Protein AF-A0A925FN01-F1 (afdb_monomer_lite)

Foldseek 3Di:
DDDPPDDPPPPDVVVVVLPDDQPDDPLLVLLLQLLLLLLLLLLVLLLLLLLCLLLVLAAADKDFAFQPDDPPDPPPDDQWGFAPDAQSRIDDPNHRPLVSDPPVSSVVSVCSSSSNTNDGNLRNVLRVLLVVQCLRVLSSQLSSQSSNCSNPDDDDDLVVCFVSSLVSSVSSLVRSLRSLVRSLVVLVVVLVVDDPVVNVSSVSSSSSSVSSNVSSVPDRSGSVSNPPDDSRVSNVVSVVVD

Secondary structure (DSSP, 8-state):
------------HHHHHHSS----S-HHHHHHHHHHHHHHHHHHHHHHHHHHHHTTS--S--EE-------TTGGGSTT----S--GGGEEETTEEGGGGS-HHHHHHHHGGGGGG----HHHHHHHHHHHHTTHHHHHHHHHHHHHHHHHH---SSGGGGHHHHHHHHHHHHHHHHHHHHHHHHHHHHHHHTS-HHHHHHHHHHHHHHHHHHHHHHH----GGGSTT--HHHHHHHHTT--

Sequence (242 aa):
MAERTSSLGSKSALSKILSQERISGSDRELAVTHEINRQSVVKELLVRIFLMSKFKILAQGMSVHAATTQYFRSSADDNEQAAHCAPGQLRYNGQDIQNLLPDDLRRPLEDLFGKTDGFPSRFNIADSRAEENGLKNALCNACNHAARSGSTARFNRAFEFYPHIDAAFNVYKMEGITAFQAAIAKQRILMLSLPDNNRASRQEWISILECYLDTLAGSANTLETVQGLFPEDLWRQHSKLA

pLDDT: mean 76.36, std 19.33, range [25.17, 98.25]

Radius of gyration: 18.7 Å; chains: 1; bounding box: 59×38×53 Å

Structure (mmCIF, N/CA/C/O backbone):
data_AF-A0A925FN01-F1
#
_entry.id   AF-A0A925FN01-F1
#
loop_
_atom_site.group_PDB
_atom_site.id
_atom_site.type_symbol
_atom_site.label_atom_id
_atom_site.label_alt_id
_atom_site.label_comp_id
_atom_site.label_asym_id
_atom_site.label_entity_id
_atom_site.label_seq_id
_atom_site.pdbx_PDB_ins_code
_atom_site.Cartn_x
_atom_site.Cartn_y
_atom_site.Cartn_z
_atom_site.occupancy
_atom_site.B_iso_or_equiv
_atom_site.auth_seq_id
_atom_site.auth_comp_id
_atom_site.auth_asym_id
_atom_site.auth_atom_id
_atom_site.pdbx_PDB_model_num
ATOM 1 N N . MET A 1 1 ? -37.466 -24.852 -6.053 1.00 33.53 1 MET A N 1
ATOM 2 C CA . MET A 1 1 ? -36.187 -24.237 -6.460 1.00 33.53 1 MET A CA 1
ATOM 3 C C . MET A 1 1 ? -36.513 -22.850 -6.971 1.00 33.53 1 MET A C 1
ATOM 5 O O . MET A 1 1 ? -37.184 -22.750 -7.985 1.00 33.53 1 MET A O 1
ATOM 9 N N . ALA A 1 2 ? -36.177 -21.814 -6.207 1.00 26.25 2 ALA A N 1
ATOM 10 C CA . ALA A 1 2 ? -36.445 -20.429 -6.574 1.00 26.25 2 ALA A CA 1
ATOM 11 C C . ALA A 1 2 ? -35.107 -19.757 -6.885 1.00 26.25 2 ALA A C 1
ATOM 13 O O . ALA A 1 2 ? -34.253 -19.642 -6.003 1.00 26.25 2 ALA A O 1
ATOM 14 N N . GLU A 1 3 ? -34.928 -19.366 -8.145 1.00 25.17 3 GLU A N 1
ATOM 15 C CA . GLU A 1 3 ? -33.851 -18.487 -8.587 1.00 25.17 3 GLU A CA 1
ATOM 16 C C . GLU A 1 3 ? -33.955 -17.163 -7.827 1.00 25.17 3 GLU A C 1
ATOM 18 O O . GLU A 1 3 ? -34.924 -16.414 -7.953 1.00 25.17 3 GLU A O 1
ATOM 23 N N . ARG A 1 4 ? -32.949 -16.876 -6.998 1.00 26.30 4 ARG A N 1
ATOM 24 C CA . ARG A 1 4 ? -32.762 -15.545 -6.429 1.00 26.30 4 ARG A CA 1
ATOM 25 C C . ARG A 1 4 ? -32.123 -14.669 -7.497 1.00 26.30 4 ARG A C 1
ATOM 27 O O . ARG A 1 4 ? -30.907 -14.649 -7.653 1.00 26.30 4 ARG A O 1
ATOM 34 N N . THR A 1 5 ? -32.957 -13.916 -8.201 1.00 27.34 5 THR A N 1
ATOM 35 C CA . THR A 1 5 ? -32.548 -12.728 -8.948 1.00 27.34 5 THR A CA 1
ATOM 36 C C . THR A 1 5 ? -31.966 -11.713 -7.960 1.00 27.34 5 THR A C 1
ATOM 38 O O . THR A 1 5 ? -32.708 -11.015 -7.266 1.00 27.34 5 THR A O 1
ATOM 41 N N . SER A 1 6 ? -30.637 -11.650 -7.835 1.00 29.98 6 SER A N 1
ATOM 42 C CA . SER A 1 6 ? -29.981 -10.614 -7.035 1.00 29.98 6 SER A CA 1
ATOM 43 C C . SER A 1 6 ? -30.121 -9.274 -7.751 1.00 29.98 6 SER A C 1
ATOM 45 O O . SER A 1 6 ? -29.534 -9.057 -8.814 1.00 29.98 6 SER A O 1
ATOM 47 N N . SER A 1 7 ? -30.918 -8.383 -7.167 1.00 28.02 7 SER A N 1
ATOM 48 C CA . SER A 1 7 ? -31.133 -7.026 -7.645 1.00 28.02 7 SER A CA 1
ATOM 49 C C . SER A 1 7 ? -29.811 -6.259 -7.717 1.00 28.02 7 SER A C 1
ATOM 51 O O . SER A 1 7 ? -29.199 -5.920 -6.702 1.00 28.02 7 SER A O 1
ATOM 53 N N . LEU A 1 8 ? -29.408 -5.953 -8.947 1.00 36.38 8 LEU A N 1
ATOM 54 C CA . LEU A 1 8 ? -28.533 -4.845 -9.307 1.00 36.38 8 LEU A CA 1
ATOM 55 C C . LEU A 1 8 ? -29.093 -3.550 -8.701 1.00 36.38 8 LEU A C 1
ATOM 57 O O . LEU A 1 8 ? -30.025 -2.964 -9.242 1.00 36.38 8 LEU A O 1
ATOM 61 N N . GLY A 1 9 ? -28.552 -3.112 -7.567 1.00 29.95 9 GLY A N 1
ATOM 62 C CA . GLY A 1 9 ? -29.116 -1.975 -6.842 1.00 29.95 9 GLY A CA 1
ATOM 63 C C . GLY A 1 9 ? -28.197 -1.435 -5.758 1.00 29.95 9 GLY A C 1
ATOM 64 O O . GLY A 1 9 ? -28.582 -1.412 -4.602 1.00 29.95 9 GLY A O 1
ATOM 65 N N . SER A 1 10 ? -26.965 -1.077 -6.119 1.00 31.22 10 SER A N 1
ATOM 66 C CA . SER A 1 10 ? -26.174 0.001 -5.497 1.00 31.22 10 SER A CA 1
ATOM 67 C C . SER A 1 10 ? -24.788 -0.008 -6.145 1.00 31.22 10 SER A C 1
ATOM 69 O O . SER A 1 10 ? -23.797 -0.449 -5.572 1.00 31.22 10 SER A O 1
ATOM 71 N N . LYS A 1 11 ? -24.732 0.429 -7.409 1.00 39.03 11 LYS A N 1
ATOM 72 C CA . LYS A 1 11 ? -23.508 1.046 -7.920 1.00 39.03 11 LYS A CA 1
ATOM 73 C C . LYS A 1 11 ? -23.400 2.347 -7.136 1.00 39.03 11 LYS A C 1
ATOM 75 O O . LYS A 1 11 ? -24.254 3.213 -7.331 1.00 39.03 11 LYS A O 1
ATOM 80 N N . SER A 1 12 ? -22.442 2.464 -6.217 1.00 40.03 12 SER A N 1
ATOM 81 C CA . SER A 1 12 ? -22.189 3.757 -5.586 1.00 40.03 12 SER A CA 1
ATOM 82 C C . SER A 1 12 ? -21.949 4.761 -6.716 1.00 40.03 12 SER A C 1
ATOM 84 O O . SER A 1 12 ? -21.284 4.449 -7.706 1.00 40.03 12 SER A O 1
ATOM 86 N N . ALA A 1 13 ? -22.546 5.947 -6.632 1.00 34.94 13 ALA A N 1
ATOM 87 C CA . ALA A 1 13 ? -22.350 6.989 -7.638 1.00 34.94 13 ALA A CA 1
ATOM 88 C C . ALA A 1 13 ? -20.848 7.266 -7.882 1.00 34.94 13 ALA A C 1
ATOM 90 O O . ALA A 1 13 ? -20.462 7.582 -8.999 1.00 34.94 13 ALA A O 1
ATOM 91 N N . LEU A 1 14 ? -20.004 7.009 -6.874 1.00 36.41 14 LEU A N 1
ATOM 92 C CA . LEU A 1 14 ? -18.542 7.003 -6.940 1.00 36.41 14 LEU A CA 1
ATOM 93 C C . LEU A 1 14 ? -17.960 5.947 -7.887 1.00 36.41 14 LEU A C 1
ATOM 95 O O . LEU A 1 14 ? -17.098 6.288 -8.678 1.00 36.41 14 LEU A O 1
ATOM 99 N N . SER A 1 15 ? -18.449 4.704 -7.887 1.00 36.12 15 SER A N 1
ATOM 100 C CA . SER A 1 15 ? -18.011 3.673 -8.845 1.00 36.12 15 SER A CA 1
ATOM 101 C C . SER A 1 15 ? -18.311 4.064 -10.295 1.00 36.12 15 SER A C 1
ATOM 103 O O . SER A 1 15 ? -17.533 3.727 -11.177 1.00 36.12 15 SER A O 1
ATOM 105 N N . LYS A 1 16 ? -19.415 4.782 -10.545 1.00 34.62 16 LYS A N 1
ATOM 106 C CA . LYS A 1 16 ? -19.767 5.305 -11.877 1.00 34.62 16 LYS A CA 1
ATOM 107 C C . LYS A 1 16 ? -18.962 6.545 -12.276 1.00 34.62 16 LYS A C 1
ATOM 109 O O . LYS A 1 16 ? -18.806 6.778 -13.465 1.00 34.62 16 LYS A O 1
ATOM 114 N N . ILE A 1 17 ? -18.500 7.328 -11.302 1.00 39.16 17 ILE A N 1
ATOM 115 C CA . ILE A 1 17 ? -17.615 8.484 -11.511 1.00 39.16 17 ILE A CA 1
ATOM 116 C C . ILE A 1 17 ? -16.158 8.023 -11.697 1.00 39.16 17 ILE A C 1
ATOM 118 O O . ILE A 1 17 ? -15.422 8.627 -12.461 1.00 39.16 17 ILE A O 1
ATOM 122 N N . LEU A 1 18 ? -15.756 6.930 -11.041 1.00 40.69 18 LEU A N 1
ATOM 123 C CA . LEU A 1 18 ? -14.420 6.332 -11.139 1.00 40.69 18 LEU A CA 1
ATOM 124 C C . LEU A 1 18 ? -14.291 5.346 -12.310 1.00 40.69 18 LEU A C 1
ATOM 126 O O . LEU A 1 18 ? -13.186 5.085 -12.774 1.00 40.69 18 LEU A O 1
ATOM 130 N N . SER A 1 19 ? -15.402 4.805 -12.823 1.00 42.19 19 SER A N 1
ATOM 131 C CA . SER A 1 19 ? -15.392 4.038 -14.066 1.00 42.19 19 SER A CA 1
ATOM 132 C C . SER A 1 19 ? -15.406 4.985 -15.269 1.00 42.19 19 SER A C 1
ATOM 134 O O . SER A 1 19 ? -16.441 5.586 -15.548 1.00 42.19 19 SER A O 1
ATOM 136 N N . GLN A 1 20 ? -14.308 4.994 -16.028 1.00 44.06 20 GLN A N 1
ATOM 137 C CA . GLN A 1 20 ? -14.186 5.505 -17.406 1.00 44.06 20 GLN A CA 1
ATOM 138 C C . GLN A 1 20 ? -13.798 6.977 -17.629 1.00 44.06 20 GLN A C 1
ATOM 140 O O . GLN A 1 20 ? -14.190 7.559 -18.638 1.00 44.06 20 GLN A O 1
ATOM 145 N N . GLU A 1 21 ? -12.902 7.542 -16.826 1.00 42.44 21 GLU A N 1
ATOM 146 C CA . GLU A 1 21 ? -11.891 8.420 -17.429 1.00 42.44 21 GLU A CA 1
ATOM 147 C C . GLU A 1 21 ? -10.619 7.592 -17.574 1.00 42.44 21 GLU A C 1
ATOM 149 O O . GLU A 1 21 ? -9.994 7.221 -16.583 1.00 42.44 21 GLU A O 1
ATOM 154 N N . ARG A 1 22 ? -10.261 7.226 -18.814 1.00 51.56 22 ARG A N 1
ATOM 155 C CA . ARG A 1 22 ? -8.917 6.704 -19.086 1.00 51.56 22 ARG A CA 1
ATOM 156 C C . ARG A 1 22 ? -7.951 7.728 -18.515 1.00 51.56 22 ARG A C 1
ATOM 158 O O . ARG A 1 22 ? -7.948 8.862 -18.991 1.00 51.56 22 ARG A O 1
ATOM 165 N N . ILE A 1 23 ? -7.167 7.341 -17.512 1.00 57.94 23 ILE A N 1
ATOM 166 C CA . ILE A 1 23 ? -6.139 8.220 -16.971 1.00 57.94 23 ILE A CA 1
ATOM 167 C C . ILE A 1 23 ? -5.175 8.478 -18.133 1.00 57.94 23 ILE A C 1
ATOM 169 O O . ILE A 1 23 ? -4.465 7.583 -18.589 1.00 57.94 23 ILE A O 1
ATOM 173 N N . SER A 1 24 ? -5.254 9.676 -18.702 1.00 60.44 24 SER A N 1
ATOM 174 C CA . SER A 1 24 ? -4.421 10.108 -19.815 1.00 60.44 24 SER A CA 1
ATOM 175 C C . SER A 1 24 ? -3.264 10.915 -19.258 1.00 60.44 24 SER A C 1
ATOM 177 O O . SER A 1 24 ? -3.479 11.840 -18.479 1.00 60.44 24 SER A O 1
ATOM 179 N N . GLY A 1 25 ? -2.050 10.590 -19.672 1.00 74.62 25 GLY A N 1
ATOM 180 C CA . GLY A 1 25 ? -0.852 11.284 -19.229 1.00 74.62 25 GLY A CA 1
ATOM 181 C C . GLY A 1 25 ? 0.391 10.570 -19.727 1.00 74.62 25 GLY A C 1
ATOM 182 O O . GLY A 1 25 ? 0.316 9.485 -20.310 1.00 74.62 25 GLY A O 1
ATOM 183 N N . SER A 1 26 ? 1.540 11.188 -19.501 1.00 85.50 26 SER A N 1
ATOM 184 C CA . SER A 1 26 ? 2.826 10.516 -19.646 1.00 85.50 26 SER A CA 1
ATOM 185 C C . SER A 1 26 ? 2.942 9.352 -18.657 1.00 85.50 26 SER A C 1
ATOM 187 O O . SER A 1 26 ? 2.363 9.379 -17.571 1.00 85.50 26 SER A O 1
ATOM 189 N N . ASP A 1 27 ? 3.758 8.349 -18.981 1.00 85.50 27 ASP A N 1
ATOM 190 C CA . ASP A 1 27 ? 4.009 7.210 -18.083 1.00 85.50 27 ASP A CA 1
ATOM 191 C C . ASP A 1 27 ? 4.482 7.636 -16.695 1.00 85.50 27 ASP A C 1
ATOM 193 O O . ASP A 1 27 ? 4.144 6.999 -15.700 1.00 85.50 27 ASP A O 1
ATOM 197 N N . ARG A 1 28 ? 5.226 8.742 -16.622 1.00 87.62 28 ARG A N 1
ATOM 198 C CA . ARG A 1 28 ? 5.660 9.328 -15.358 1.00 87.62 28 ARG A CA 1
ATOM 199 C C . ARG A 1 28 ? 4.477 9.836 -14.537 1.00 87.62 28 ARG A C 1
ATOM 201 O O . ARG A 1 28 ? 4.406 9.532 -13.352 1.00 87.62 28 ARG A O 1
ATOM 208 N N . GLU A 1 29 ? 3.560 10.588 -15.142 1.00 87.50 29 GLU A N 1
ATOM 209 C CA . GLU A 1 29 ? 2.356 11.081 -14.456 1.00 87.50 29 GLU A CA 1
ATOM 210 C C . GLU A 1 29 ? 1.477 9.918 -13.997 1.00 87.50 29 GLU A C 1
ATOM 212 O O . GLU A 1 29 ? 1.073 9.878 -12.838 1.00 87.50 29 GLU A O 1
ATOM 217 N N . LEU A 1 30 ? 1.274 8.921 -14.863 1.00 86.69 30 LEU A N 1
ATOM 218 C CA . LEU A 1 30 ? 0.533 7.709 -14.519 1.00 86.69 30 LEU A CA 1
ATOM 219 C C . LEU A 1 30 ? 1.182 6.952 -13.354 1.00 86.69 30 LEU A C 1
ATOM 221 O O . LEU A 1 30 ? 0.478 6.534 -12.438 1.00 86.69 30 LEU A O 1
ATOM 225 N N . ALA A 1 31 ? 2.511 6.812 -13.346 1.00 88.38 31 ALA A N 1
ATOM 226 C CA . ALA A 1 31 ? 3.234 6.151 -12.260 1.00 88.38 31 ALA A CA 1
ATOM 227 C C . ALA A 1 31 ? 3.090 6.901 -10.931 1.00 88.38 31 ALA A C 1
ATOM 229 O O . ALA A 1 31 ? 2.844 6.279 -9.898 1.00 88.38 31 ALA A O 1
ATOM 230 N N . VAL A 1 32 ? 3.198 8.231 -10.956 1.00 88.81 32 VAL A N 1
ATOM 231 C CA . VAL A 1 32 ? 3.015 9.074 -9.766 1.00 88.81 32 VAL A CA 1
ATOM 232 C C . VAL A 1 32 ? 1.591 8.937 -9.228 1.00 88.81 32 VAL A C 1
ATOM 234 O O . VAL A 1 32 ? 1.412 8.649 -8.045 1.00 88.81 32 VAL A O 1
ATOM 237 N N . THR A 1 33 ? 0.575 9.084 -10.083 1.00 85.69 33 THR A N 1
ATOM 238 C CA . THR A 1 33 ? -0.833 8.938 -9.685 1.00 85.69 33 THR A CA 1
ATOM 239 C C . THR A 1 33 ? -1.110 7.552 -9.114 1.00 85.69 33 THR A C 1
ATOM 241 O O . THR A 1 33 ? -1.753 7.433 -8.072 1.00 85.69 33 THR A O 1
ATOM 244 N N . HIS A 1 34 ? -0.591 6.503 -9.753 1.00 84.94 34 HIS A N 1
ATOM 245 C CA . HIS A 1 34 ? -0.759 5.137 -9.277 1.00 84.94 34 HIS A CA 1
ATOM 246 C C . HIS A 1 34 ? -0.140 4.951 -7.882 1.00 84.94 34 HIS A C 1
ATOM 248 O O . HIS A 1 34 ? -0.809 4.465 -6.971 1.00 84.94 34 HIS A O 1
ATOM 254 N N . GLU A 1 35 ? 1.100 5.384 -7.666 1.00 88.81 35 GLU A N 1
ATOM 255 C CA . GLU A 1 35 ? 1.746 5.234 -6.359 1.00 88.81 35 GLU A CA 1
ATOM 256 C C . GLU A 1 35 ? 1.058 6.067 -5.264 1.00 88.81 35 GLU A C 1
ATOM 258 O O . GLU A 1 35 ? 0.879 5.576 -4.152 1.00 88.81 35 GLU A O 1
ATOM 263 N N . ILE A 1 36 ? 0.569 7.274 -5.568 1.00 86.50 36 ILE A N 1
ATOM 264 C CA . ILE A 1 36 ? -0.249 8.061 -4.625 1.00 86.50 36 ILE A CA 1
ATOM 265 C C . ILE A 1 36 ? -1.523 7.297 -4.236 1.00 86.50 36 ILE A C 1
ATOM 267 O O . ILE A 1 36 ? -1.853 7.192 -3.049 1.00 86.50 36 ILE A O 1
ATOM 271 N N . ASN A 1 37 ? -2.223 6.715 -5.214 1.00 83.12 37 ASN A N 1
ATOM 272 C CA . ASN A 1 37 ? -3.422 5.918 -4.957 1.00 83.12 37 ASN A CA 1
ATOM 273 C C . ASN A 1 37 ? -3.100 4.684 -4.103 1.00 83.12 37 ASN A C 1
ATOM 275 O O . ASN A 1 37 ? -3.823 4.398 -3.146 1.00 83.12 37 ASN A O 1
ATOM 279 N N . ARG A 1 38 ? -1.980 4.001 -4.378 1.00 86.50 38 ARG A N 1
ATOM 280 C CA . ARG A 1 38 ? -1.491 2.875 -3.570 1.00 86.50 38 ARG A CA 1
ATOM 281 C C . ARG A 1 38 ? -1.251 3.290 -2.125 1.00 86.50 38 ARG A C 1
ATOM 283 O O . ARG A 1 38 ? -1.736 2.624 -1.216 1.00 86.50 38 ARG A O 1
ATOM 290 N N . GLN A 1 39 ? -0.554 4.398 -1.889 1.00 87.69 39 GLN A N 1
ATOM 291 C CA . GLN A 1 39 ? -0.302 4.892 -0.533 1.00 87.69 39 GLN A CA 1
ATOM 292 C C . GLN A 1 39 ? -1.601 5.204 0.213 1.00 87.69 39 GLN A C 1
ATOM 294 O O . GLN A 1 39 ? -1.728 4.856 1.387 1.00 87.69 39 GLN A O 1
ATOM 299 N N . SER A 1 40 ? -2.576 5.813 -0.466 1.00 85.00 40 SER A N 1
ATOM 300 C CA . SER A 1 40 ? -3.905 6.085 0.090 1.00 85.00 40 SER A CA 1
ATOM 301 C C . SER A 1 40 ? -4.618 4.790 0.504 1.00 85.00 40 SER A C 1
ATOM 303 O O . SER A 1 40 ? -5.091 4.679 1.638 1.00 85.00 40 SER A O 1
ATOM 305 N N . VAL A 1 41 ? -4.608 3.769 -0.363 1.00 84.56 41 VAL A N 1
ATOM 306 C CA . VAL A 1 41 ? -5.160 2.434 -0.071 1.00 84.56 41 VAL A CA 1
ATOM 307 C C . VAL A 1 41 ? -4.460 1.786 1.120 1.00 84.56 41 VAL A C 1
ATOM 309 O O . VAL A 1 41 ? -5.132 1.304 2.032 1.00 84.56 41 VAL A O 1
ATOM 312 N N . VAL A 1 42 ? -3.124 1.807 1.155 1.00 88.19 42 VAL A N 1
ATOM 313 C CA . VAL A 1 42 ? -2.347 1.247 2.268 1.00 88.19 42 VAL A CA 1
ATOM 314 C C . VAL A 1 42 ? -2.718 1.940 3.575 1.00 88.19 42 VAL A C 1
ATOM 316 O O . VAL A 1 42 ? -3.015 1.267 4.555 1.00 88.19 42 VAL A O 1
ATOM 319 N N . LYS A 1 43 ? -2.768 3.273 3.612 1.00 88.44 43 LYS A N 1
ATOM 320 C CA . LYS A 1 43 ? -3.128 4.013 4.829 1.00 88.44 43 LYS A CA 1
ATOM 321 C C . LYS A 1 43 ? -4.557 3.715 5.289 1.00 88.44 43 LYS A C 1
ATOM 323 O O . LYS A 1 43 ? -4.762 3.467 6.476 1.00 88.44 43 LYS A O 1
ATOM 328 N N . GLU A 1 44 ? -5.531 3.679 4.379 1.00 87.12 44 GLU A N 1
ATOM 329 C CA . GLU A 1 44 ? -6.910 3.296 4.716 1.00 87.12 44 GLU A CA 1
ATOM 330 C C . GLU A 1 44 ? -6.980 1.871 5.290 1.00 87.12 44 GLU A C 1
ATOM 332 O O . GLU A 1 44 ? -7.652 1.623 6.296 1.00 87.12 44 GLU A O 1
ATOM 337 N N . LEU A 1 45 ? -6.237 0.940 4.698 1.00 87.44 45 LEU A N 1
ATOM 338 C CA . LEU A 1 45 ? -6.137 -0.434 5.169 1.00 87.44 45 LEU A CA 1
ATOM 339 C C . LEU A 1 45 ? -5.521 -0.518 6.573 1.00 87.44 45 LEU A C 1
ATOM 341 O O . LEU A 1 45 ? -6.064 -1.207 7.437 1.00 87.44 45 LEU A O 1
ATOM 345 N N . LEU A 1 46 ? -4.447 0.230 6.840 1.00 91.31 46 LEU A N 1
ATOM 346 C CA . LEU A 1 46 ? -3.828 0.300 8.167 1.00 91.31 46 LEU A CA 1
ATOM 347 C C . LEU A 1 46 ? -4.809 0.808 9.230 1.00 91.31 46 LEU A C 1
ATOM 349 O O . LEU A 1 46 ? -4.853 0.246 10.325 1.00 91.31 46 LEU A O 1
ATOM 353 N N . VAL A 1 47 ? -5.631 1.815 8.907 1.00 89.56 47 VAL A N 1
ATOM 354 C CA . VAL A 1 47 ? -6.687 2.310 9.809 1.00 89.56 47 VAL A CA 1
ATOM 355 C C . VAL A 1 47 ? -7.682 1.202 10.133 1.00 89.56 47 VAL A C 1
ATOM 357 O O . VAL A 1 47 ? -7.964 0.953 11.305 1.00 89.56 47 VAL A O 1
ATOM 360 N N . ARG A 1 48 ? -8.191 0.497 9.118 1.00 88.62 48 ARG A N 1
ATOM 361 C CA . ARG A 1 48 ? -9.161 -0.592 9.318 1.00 88.62 48 ARG A CA 1
ATOM 362 C C . ARG A 1 48 ? -8.579 -1.713 10.174 1.00 88.62 48 ARG A C 1
ATOM 364 O O . ARG A 1 48 ? -9.194 -2.098 11.162 1.00 88.62 48 ARG A O 1
ATOM 371 N N . ILE A 1 49 ? -7.367 -2.170 9.868 1.00 90.75 49 ILE A N 1
ATOM 372 C CA . ILE A 1 49 ? -6.668 -3.206 10.643 1.00 90.75 49 ILE A CA 1
ATOM 373 C C . ILE A 1 49 ? -6.448 -2.778 12.098 1.00 90.75 49 ILE A C 1
ATOM 375 O O . ILE A 1 49 ? -6.675 -3.563 13.023 1.00 90.75 49 ILE A O 1
ATOM 379 N N . PHE A 1 50 ? -6.035 -1.530 12.319 1.00 92.00 50 PHE A N 1
ATOM 380 C CA . PHE A 1 50 ? -5.866 -0.981 13.659 1.00 92.00 50 PHE A CA 1
ATOM 381 C C . PHE A 1 50 ? -7.183 -1.018 14.448 1.00 92.00 50 PHE A C 1
ATOM 383 O O . PHE A 1 50 ? -7.202 -1.495 15.586 1.00 92.00 50 PHE A O 1
ATOM 390 N N . LEU A 1 51 ? -8.289 -0.571 13.843 1.00 89.38 51 LEU A N 1
ATOM 391 C CA . LEU A 1 51 ? -9.612 -0.573 14.473 1.00 89.38 51 LEU A CA 1
ATOM 392 C C . LEU A 1 51 ? -10.117 -1.993 14.738 1.00 89.38 51 LEU A C 1
ATOM 394 O O . LEU A 1 51 ? -10.553 -2.287 15.848 1.00 89.38 51 LEU A O 1
ATOM 398 N N . MET A 1 52 ? -9.992 -2.899 13.769 1.00 89.81 52 MET A N 1
ATOM 399 C CA . MET A 1 52 ? -10.347 -4.308 13.949 1.00 89.81 52 MET 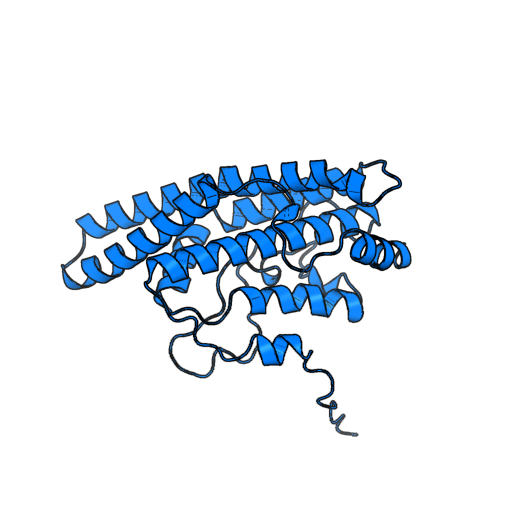A CA 1
ATOM 400 C C . MET A 1 52 ? -9.581 -4.934 15.120 1.00 89.81 52 MET A C 1
ATOM 402 O O . MET A 1 52 ? -10.166 -5.650 15.930 1.00 89.81 52 MET A O 1
ATOM 406 N N . SER A 1 53 ? -8.294 -4.617 15.274 1.00 91.38 53 SER A N 1
ATOM 407 C CA . SER A 1 53 ? -7.508 -5.084 16.418 1.00 91.38 53 SER A CA 1
ATOM 408 C C . SER A 1 53 ? -7.929 -4.449 17.746 1.00 91.38 53 SER A C 1
ATOM 410 O O . SER A 1 53 ? -8.035 -5.119 18.781 1.00 91.38 53 SER A O 1
ATOM 412 N N . LYS A 1 54 ? -8.224 -3.146 17.729 1.00 89.56 54 LYS A N 1
ATOM 413 C CA . LYS A 1 54 ? -8.703 -2.398 18.896 1.00 89.56 54 LYS A CA 1
ATOM 414 C C . LYS A 1 54 ? -10.004 -2.976 19.450 1.00 89.56 54 LYS A C 1
ATOM 416 O O . LYS A 1 54 ? -10.119 -3.148 20.665 1.00 89.56 54 LYS A O 1
ATOM 421 N N . PHE A 1 55 ? -10.931 -3.326 18.565 1.00 88.56 55 PHE A N 1
ATOM 422 C CA . PHE A 1 55 ? -12.227 -3.917 18.899 1.00 88.56 55 PHE A CA 1
ATOM 423 C C . PHE A 1 55 ? -12.209 -5.451 18.947 1.00 88.56 55 PHE A C 1
ATOM 425 O O . PHE A 1 55 ? -13.260 -6.075 18.974 1.00 88.56 55 PHE A O 1
ATOM 432 N N . LYS A 1 56 ? -11.018 -6.067 19.009 1.00 88.81 56 LYS A N 1
ATOM 433 C CA . LYS A 1 56 ? -10.831 -7.519 19.201 1.00 88.81 56 LYS A CA 1
ATOM 434 C C . LYS A 1 56 ? -11.447 -8.398 18.102 1.00 88.81 56 LYS A C 1
ATOM 436 O O . LYS A 1 56 ? -11.663 -9.584 18.326 1.00 88.81 56 LYS A O 1
ATOM 441 N N . ILE A 1 57 ? -11.652 -7.841 16.909 1.00 86.88 57 ILE A N 1
ATOM 442 C CA . ILE A 1 57 ? -12.077 -8.567 15.703 1.00 86.88 57 ILE A CA 1
ATOM 443 C C . IL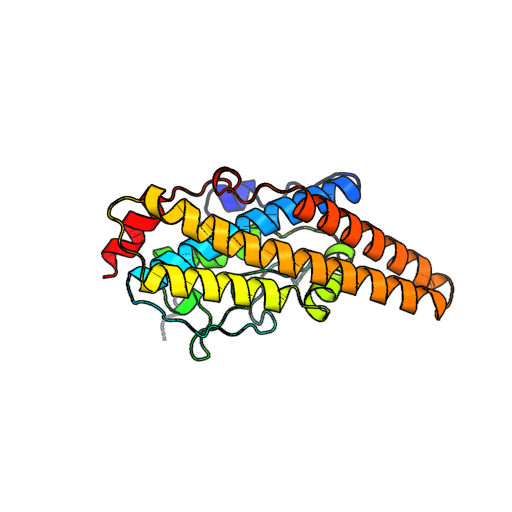E A 1 57 ? -10.912 -9.397 15.146 1.00 86.88 57 ILE A C 1
ATOM 445 O O . ILE A 1 57 ? -11.104 -10.525 14.703 1.00 86.88 57 ILE A O 1
ATOM 449 N N . LEU A 1 58 ? -9.690 -8.857 15.194 1.00 87.12 58 LEU A N 1
ATOM 450 C CA . LEU A 1 58 ? -8.463 -9.583 14.847 1.00 87.12 58 LEU A CA 1
ATOM 451 C C . LEU A 1 58 ? -7.366 -9.357 15.890 1.00 87.12 58 LEU A C 1
ATOM 453 O O . LEU A 1 58 ? -7.430 -8.425 16.689 1.00 87.12 58 LEU A O 1
ATOM 457 N N . ALA A 1 59 ? -6.345 -10.208 15.875 1.00 79.81 59 ALA A N 1
ATOM 458 C CA . ALA A 1 59 ? -5.118 -10.027 16.649 1.00 79.81 59 ALA A CA 1
ATOM 459 C C . ALA A 1 59 ? -3.906 -9.864 15.713 1.00 79.81 59 ALA A C 1
ATOM 461 O O . ALA A 1 59 ? -4.048 -9.720 14.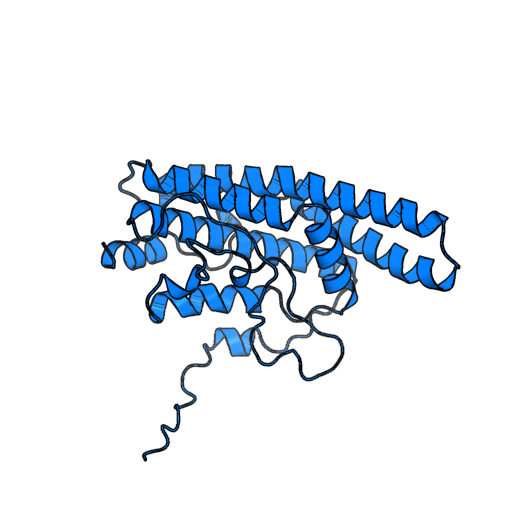501 1.00 79.81 59 ALA A O 1
ATOM 462 N N . GLN A 1 60 ? -2.691 -9.888 16.266 1.00 73.12 60 GLN A N 1
ATOM 463 C CA . GLN A 1 60 ? -1.468 -9.943 15.457 1.00 73.12 60 GLN A CA 1
ATOM 464 C C . GLN A 1 60 ? -1.323 -11.289 14.723 1.00 73.12 60 GLN A C 1
ATOM 466 O O . GLN A 1 60 ? -1.907 -12.289 15.144 1.00 73.12 60 GLN A O 1
ATOM 471 N N . GLY A 1 61 ? -0.478 -11.329 13.687 1.00 78.00 61 GLY A N 1
ATOM 472 C CA . GLY A 1 61 ? -0.135 -12.565 12.974 1.00 78.00 61 GLY A CA 1
ATOM 473 C C . GLY A 1 61 ? -0.830 -12.713 11.624 1.00 78.00 61 GLY A C 1
ATOM 474 O O . GLY A 1 61 ? -1.137 -13.828 11.212 1.00 78.00 61 GLY A O 1
ATOM 475 N N . MET A 1 62 ? -1.093 -11.599 10.938 1.00 84.19 62 MET A N 1
ATOM 476 C CA . MET A 1 62 ? -1.523 -11.651 9.544 1.00 84.19 62 MET A CA 1
ATOM 477 C C . MET A 1 62 ? -0.400 -12.195 8.664 1.00 84.19 62 MET A C 1
ATOM 479 O O . MET A 1 62 ? 0.781 -11.937 8.916 1.00 84.19 62 MET A O 1
ATOM 483 N N . SER A 1 63 ? -0.790 -12.909 7.614 1.00 81.44 63 SER A N 1
ATOM 484 C CA . SER A 1 63 ? 0.081 -13.370 6.542 1.00 81.44 63 SER A CA 1
ATOM 485 C C . SER A 1 63 ? -0.285 -12.688 5.230 1.00 81.44 63 SER A C 1
ATOM 487 O O . SER A 1 63 ? -1.417 -12.246 5.025 1.00 81.44 63 SER A O 1
ATOM 489 N N . VAL A 1 64 ? 0.691 -12.619 4.329 1.00 75.38 64 VAL A N 1
ATOM 490 C CA . VAL A 1 64 ? 0.496 -12.134 2.965 1.00 75.38 64 VAL A CA 1
ATOM 491 C C . VAL A 1 64 ? 0.511 -13.318 2.002 1.00 75.38 64 VAL A C 1
ATOM 493 O O . VAL A 1 64 ? 1.343 -14.218 2.121 1.00 75.38 64 VAL A O 1
ATOM 496 N N . HIS A 1 65 ? -0.397 -13.311 1.037 1.00 70.00 65 HIS A N 1
ATOM 497 C CA . HIS A 1 65 ? -0.500 -14.302 -0.025 1.00 70.00 65 HIS A CA 1
ATOM 498 C C . HIS A 1 65 ? -0.645 -13.602 -1.381 1.00 70.00 65 HIS A C 1
ATOM 500 O O . HIS A 1 65 ? -0.851 -12.391 -1.456 1.00 70.00 65 HIS A O 1
ATOM 506 N N . ALA A 1 66 ? -0.512 -14.356 -2.476 1.00 61.62 66 ALA A N 1
ATOM 507 C CA . ALA A 1 66 ? -0.902 -13.843 -3.786 1.00 61.62 66 ALA A CA 1
ATOM 508 C C . ALA A 1 66 ? -2.382 -13.428 -3.745 1.00 61.62 66 ALA A C 1
ATOM 510 O O . ALA A 1 66 ? -3.178 -14.099 -3.088 1.00 61.62 66 ALA A O 1
ATOM 511 N N . ALA A 1 67 ? -2.745 -12.340 -4.428 1.00 57.31 67 ALA A N 1
ATOM 512 C CA . ALA A 1 67 ? -4.130 -11.884 -4.471 1.00 57.31 67 ALA A CA 1
ATOM 513 C C . ALA A 1 67 ? -4.973 -12.956 -5.179 1.00 57.31 67 ALA A C 1
ATOM 515 O O . ALA A 1 67 ? -4.910 -13.094 -6.398 1.00 57.31 67 ALA A O 1
ATOM 516 N N . THR A 1 68 ? -5.719 -13.758 -4.417 1.00 47.47 68 THR A N 1
ATOM 517 C CA . THR A 1 68 ? -6.580 -14.817 -4.972 1.00 47.47 68 THR A CA 1
ATOM 518 C C . THR A 1 68 ? -7.901 -14.269 -5.503 1.00 47.47 68 THR A C 1
ATOM 520 O O . THR A 1 68 ? -8.570 -14.931 -6.289 1.00 47.47 68 THR A O 1
ATOM 523 N N . THR A 1 69 ? -8.267 -13.055 -5.094 1.00 46.03 69 THR A N 1
ATOM 524 C CA . THR A 1 69 ? -9.483 -12.350 -5.504 1.00 46.03 69 THR A CA 1
ATOM 525 C C . THR A 1 69 ? -9.098 -11.022 -6.148 1.00 46.03 69 THR A C 1
ATOM 527 O O . THR A 1 69 ? -8.907 -10.021 -5.462 1.00 46.03 69 THR A O 1
ATOM 530 N N . GLN A 1 70 ? -8.960 -11.011 -7.472 1.00 46.72 70 GLN A N 1
ATOM 531 C CA . GLN A 1 70 ? -9.158 -9.789 -8.251 1.00 46.72 70 GLN A CA 1
ATOM 532 C C . GLN A 1 70 ? -10.671 -9.583 -8.368 1.00 46.72 70 GLN A C 1
ATOM 534 O O . GLN A 1 70 ? -11.411 -10.561 -8.509 1.00 46.72 70 GLN A O 1
ATOM 539 N N . TYR A 1 71 ? -11.161 -8.347 -8.276 1.00 47.38 71 TYR A N 1
ATOM 540 C CA . TYR A 1 71 ? -12.577 -8.104 -8.528 1.00 47.38 71 TYR A CA 1
ATOM 541 C C . TYR A 1 71 ? -12.937 -8.600 -9.932 1.00 47.38 71 TYR A C 1
ATOM 543 O O . TYR A 1 71 ? -12.406 -8.147 -10.944 1.00 47.38 71 TYR A O 1
ATOM 551 N N . PHE A 1 72 ? -13.841 -9.577 -9.968 1.00 44.69 72 PHE A N 1
ATOM 552 C CA . PHE A 1 72 ? -14.393 -10.185 -11.168 1.00 44.69 72 PHE A CA 1
ATOM 553 C C . PHE A 1 72 ? -15.121 -9.121 -11.997 1.00 44.69 72 PHE A C 1
ATOM 555 O O . PHE A 1 72 ? -16.293 -8.846 -11.731 1.00 44.69 72 PHE A O 1
ATOM 562 N N . ARG A 1 73 ? -14.423 -8.521 -12.973 1.00 37.88 73 ARG A N 1
ATOM 563 C CA . ARG A 1 73 ? -14.959 -7.964 -14.239 1.00 37.88 73 ARG A CA 1
ATOM 564 C C . ARG A 1 73 ? -13.909 -7.301 -15.142 1.00 37.88 73 ARG A C 1
ATOM 566 O O . ARG A 1 73 ? -14.236 -7.080 -16.299 1.00 37.88 73 ARG A O 1
ATOM 573 N N . SER A 1 74 ? -12.689 -7.016 -14.676 1.00 38.69 74 SER A N 1
ATOM 574 C CA . SER A 1 74 ? -11.632 -6.421 -15.523 1.00 38.69 74 SER A CA 1
ATOM 575 C C . SER A 1 74 ? -10.813 -7.439 -16.323 1.00 38.69 74 SER A C 1
ATOM 577 O O . SER A 1 74 ? -10.082 -7.062 -17.223 1.00 38.69 74 SER A O 1
ATOM 579 N N . SER A 1 75 ? -10.966 -8.741 -16.068 1.00 36.31 75 SER A N 1
ATOM 580 C CA . SER A 1 75 ? -10.179 -9.788 -16.735 1.00 36.31 75 SER A CA 1
ATOM 581 C C . SER A 1 75 ? -10.673 -10.190 -18.132 1.00 36.31 75 SER A C 1
ATOM 583 O O . SER A 1 75 ? -10.150 -11.152 -18.693 1.00 36.31 75 SER A O 1
ATOM 585 N N . ALA A 1 76 ? -11.687 -9.513 -18.682 1.00 37.12 76 ALA A N 1
ATOM 586 C CA . ALA A 1 76 ? -12.330 -9.925 -19.930 1.00 37.12 76 ALA A CA 1
ATOM 587 C C . ALA A 1 76 ? -11.895 -9.133 -21.175 1.00 37.12 76 ALA A C 1
ATOM 589 O O . ALA A 1 76 ? -12.016 -9.686 -22.261 1.00 37.12 76 ALA A O 1
ATOM 590 N N . ASP A 1 77 ? -11.350 -7.918 -21.034 1.00 37.16 77 ASP A N 1
ATOM 591 C CA . ASP A 1 77 ? -10.915 -7.100 -22.174 1.00 37.16 77 ASP A CA 1
ATOM 592 C C . ASP A 1 77 ? -9.469 -6.601 -21.985 1.00 37.16 77 ASP A C 1
ATOM 594 O O . ASP A 1 77 ? -9.127 -5.988 -20.979 1.00 37.16 77 ASP A O 1
ATOM 598 N N . ASP A 1 78 ? -8.626 -6.920 -22.970 1.00 40.03 78 ASP A N 1
ATOM 599 C CA . ASP A 1 78 ? -7.354 -6.290 -23.343 1.00 40.03 78 ASP A CA 1
ATOM 600 C C . ASP A 1 78 ? -6.455 -5.709 -22.232 1.00 40.03 78 ASP A C 1
ATOM 602 O O . ASP A 1 78 ? -6.494 -4.524 -21.924 1.00 40.03 78 ASP A O 1
ATOM 606 N N . ASN A 1 79 ? -5.480 -6.502 -21.766 1.00 45.38 79 ASN A N 1
ATOM 607 C CA . ASN A 1 79 ? -4.229 -6.019 -21.146 1.00 45.38 79 ASN A CA 1
ATOM 608 C C . ASN A 1 79 ? -4.346 -5.123 -19.889 1.00 45.38 79 ASN A C 1
ATOM 610 O O . ASN A 1 79 ? -3.334 -4.579 -19.441 1.00 45.38 79 ASN A O 1
ATOM 614 N N . GLU A 1 80 ? -5.520 -4.999 -19.280 1.00 42.88 80 GLU A N 1
ATOM 615 C CA . GLU A 1 80 ? -5.734 -4.259 -18.036 1.00 42.88 80 GLU A CA 1
ATOM 616 C C . GLU A 1 80 ? -6.000 -5.267 -16.904 1.00 42.88 80 GLU A C 1
ATOM 618 O O . GLU A 1 80 ? -6.961 -6.029 -16.924 1.00 42.88 80 GLU A O 1
ATOM 623 N N . GLN A 1 81 ? -5.103 -5.332 -15.918 1.00 48.38 81 GLN A N 1
ATOM 624 C CA . GLN A 1 81 ? -5.291 -6.138 -14.701 1.00 48.38 81 GLN A CA 1
ATOM 625 C C . GLN A 1 81 ? -5.254 -5.224 -13.476 1.00 48.38 81 GLN A C 1
ATOM 627 O O . GLN A 1 81 ? -4.640 -4.158 -13.522 1.00 48.38 81 GLN A O 1
ATOM 632 N N . ALA A 1 82 ? -5.927 -5.631 -12.399 1.00 49.19 82 ALA A N 1
ATOM 633 C CA . ALA A 1 82 ? -5.939 -4.876 -11.152 1.00 49.19 82 ALA A CA 1
ATOM 634 C C . ALA A 1 82 ? -4.530 -4.797 -10.558 1.00 49.19 82 ALA A C 1
ATOM 636 O O . ALA A 1 82 ? -3.828 -5.812 -10.472 1.00 49.19 82 ALA A O 1
ATOM 637 N N . ALA A 1 83 ? -4.131 -3.595 -10.152 1.00 48.44 83 ALA A N 1
ATOM 638 C CA . ALA A 1 83 ? -2.804 -3.356 -9.625 1.00 48.44 83 ALA A CA 1
ATOM 639 C C . ALA A 1 83 ? -2.565 -4.037 -8.271 1.00 48.44 83 ALA A C 1
ATOM 641 O O . ALA A 1 83 ? -3.457 -4.289 -7.455 1.00 48.44 83 ALA A O 1
ATOM 642 N N . HIS A 1 84 ? -1.298 -4.345 -8.051 1.00 56.72 84 HIS A N 1
ATOM 643 C CA . HIS A 1 84 ? -0.810 -5.313 -7.086 1.00 56.72 84 HIS A CA 1
ATOM 644 C C . HIS A 1 84 ? -0.334 -4.602 -5.808 1.00 56.72 84 HIS A C 1
ATOM 646 O O . HIS A 1 84 ? 0.839 -4.274 -5.671 1.00 56.72 84 HIS A O 1
ATOM 652 N N . CYS A 1 85 ? -1.273 -4.295 -4.902 1.00 52.69 85 CYS A N 1
ATOM 653 C CA . CYS A 1 85 ? -1.050 -4.043 -3.463 1.00 52.69 85 CYS A CA 1
ATOM 654 C C . CYS A 1 85 ? -2.405 -3.828 -2.752 1.00 52.69 85 CYS A C 1
ATOM 656 O O . CYS A 1 85 ? -2.705 -2.753 -2.232 1.00 52.69 85 CYS A O 1
ATOM 658 N N . ALA A 1 86 ? -3.265 -4.848 -2.781 1.00 57.28 86 ALA A N 1
ATOM 659 C CA . ALA A 1 86 ? 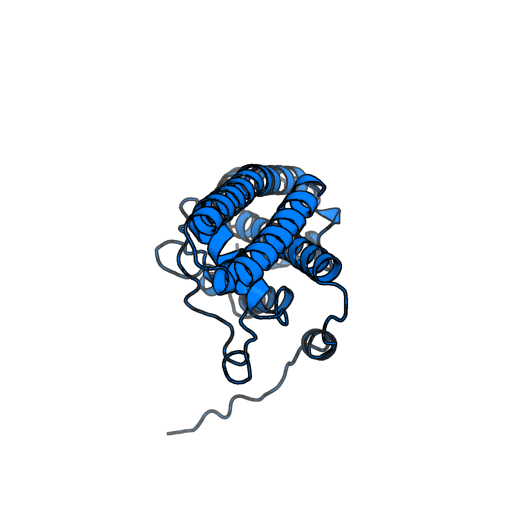-4.667 -4.743 -2.376 1.00 57.28 86 ALA A CA 1
ATOM 660 C C . ALA A 1 86 ? -5.006 -5.642 -1.163 1.00 57.28 86 ALA A C 1
ATOM 662 O O . ALA A 1 86 ? -4.335 -6.657 -0.944 1.00 57.28 86 ALA A O 1
ATOM 663 N N . PRO A 1 87 ? -6.062 -5.322 -0.382 1.00 54.50 87 PRO A N 1
ATOM 664 C CA . PRO A 1 87 ? -6.450 -6.054 0.832 1.00 54.50 87 PRO A CA 1
ATOM 665 C C . PRO A 1 87 ? -6.604 -7.574 0.668 1.00 54.50 87 PRO A C 1
ATOM 667 O O . PRO A 1 87 ? -6.374 -8.309 1.622 1.00 54.50 87 PRO A O 1
ATOM 670 N N . GLY A 1 88 ? -6.908 -8.067 -0.537 1.00 57.47 88 GLY A N 1
ATOM 671 C CA . GLY A 1 88 ? -7.080 -9.498 -0.844 1.00 57.47 88 GLY A CA 1
ATOM 672 C C . GLY A 1 88 ? -5.804 -10.333 -0.808 1.00 57.47 88 GLY A C 1
ATOM 673 O O . GLY A 1 88 ? -5.842 -11.530 -1.078 1.00 57.47 88 GLY A O 1
ATOM 674 N N . GLN A 1 89 ? -4.668 -9.710 -0.506 1.00 71.25 89 GLN A N 1
ATOM 675 C CA . GLN A 1 89 ? -3.421 -10.402 -0.204 1.00 71.25 89 GLN A CA 1
ATOM 676 C C . GLN A 1 89 ? -3.279 -10.706 1.287 1.00 71.25 89 GLN A C 1
ATOM 678 O O . GLN A 1 89 ? -2.491 -11.576 1.650 1.00 71.25 89 GLN A O 1
ATOM 683 N N . LEU A 1 90 ? -4.012 -10.007 2.157 1.00 80.19 90 LEU A N 1
ATOM 684 C CA . LEU A 1 90 ? -3.904 -10.168 3.600 1.00 80.19 90 LEU A CA 1
ATOM 685 C C . LEU A 1 90 ? -4.856 -11.244 4.100 1.00 80.19 90 LEU A C 1
ATOM 687 O O . LEU A 1 90 ? -6.068 -11.191 3.878 1.00 80.19 90 LEU A O 1
ATOM 691 N N . ARG A 1 91 ? -4.294 -12.187 4.852 1.00 84.38 91 ARG A N 1
ATOM 692 C CA . ARG A 1 91 ? -5.050 -13.219 5.550 1.00 84.38 91 ARG A CA 1
ATOM 693 C C . ARG A 1 91 ? -4.777 -13.194 7.039 1.00 84.38 91 ARG A C 1
ATOM 695 O O . ARG A 1 91 ? -3.664 -12.927 7.485 1.00 84.38 91 ARG A O 1
ATOM 702 N N . TYR A 1 92 ? -5.798 -13.540 7.804 1.00 83.81 92 TYR A N 1
ATOM 703 C CA . TYR A 1 92 ? -5.716 -13.789 9.234 1.00 83.81 92 TYR A CA 1
ATOM 704 C C . TYR A 1 92 ? -6.343 -15.154 9.517 1.00 83.81 92 TYR A C 1
ATOM 706 O O . TYR A 1 92 ? -7.453 -15.430 9.070 1.00 83.81 92 TYR A O 1
ATOM 714 N N . ASN A 1 93 ? -5.609 -16.043 10.195 1.00 84.50 93 ASN A N 1
ATOM 715 C CA . ASN A 1 93 ? -6.024 -17.434 10.435 1.00 84.50 93 ASN A CA 1
ATOM 716 C C . ASN A 1 93 ? -6.514 -18.166 9.165 1.00 84.50 93 ASN A C 1
ATOM 718 O O . ASN A 1 93 ? -7.468 -18.940 9.200 1.00 84.50 93 ASN A O 1
ATOM 722 N N . GLY A 1 94 ? -5.867 -17.905 8.024 1.00 81.50 94 GLY A N 1
ATOM 723 C CA . GLY A 1 94 ? -6.200 -18.525 6.737 1.00 81.50 94 GLY A CA 1
ATOM 724 C C . GLY A 1 94 ? -7.419 -17.938 6.015 1.00 81.50 94 GLY A C 1
ATOM 725 O O . GLY A 1 94 ? -7.734 -18.409 4.926 1.00 81.50 94 GLY A O 1
ATOM 726 N N . GLN A 1 95 ? -8.072 -16.913 6.569 1.00 83.06 95 GLN A N 1
ATOM 727 C CA . GLN A 1 95 ? -9.211 -16.222 5.958 1.00 83.06 95 GLN A CA 1
ATOM 728 C C . GLN A 1 95 ? -8.814 -14.828 5.471 1.00 83.06 95 GLN A C 1
ATOM 730 O O . GLN A 1 95 ? -8.029 -14.147 6.131 1.00 83.06 95 GLN A O 1
ATOM 735 N N . ASP A 1 96 ? -9.363 -14.391 4.336 1.00 82.31 96 ASP A N 1
ATOM 736 C CA . ASP A 1 96 ? -9.156 -13.025 3.845 1.00 82.31 96 ASP A CA 1
ATOM 737 C C . ASP A 1 96 ? -9.759 -12.013 4.830 1.00 82.31 96 ASP A C 1
ATOM 739 O O . ASP A 1 96 ? -10.869 -12.208 5.335 1.00 82.31 96 ASP A O 1
ATOM 743 N N . ILE A 1 97 ? -9.034 -10.928 5.106 1.00 82.19 97 ILE A N 1
ATOM 744 C CA . ILE A 1 97 ? -9.395 -9.974 6.168 1.00 82.19 97 ILE A CA 1
ATOM 745 C C . ILE A 1 97 ? -10.782 -9.342 5.984 1.00 82.19 97 ILE A C 1
ATOM 747 O O . ILE A 1 97 ? -11.439 -9.026 6.974 1.00 82.19 97 ILE A O 1
ATOM 751 N N . GLN A 1 98 ? -11.264 -9.199 4.745 1.00 80.94 98 GLN A N 1
ATOM 752 C CA . GLN A 1 98 ? -12.593 -8.652 4.475 1.00 80.94 98 GLN A CA 1
ATOM 753 C C . GLN A 1 98 ? -13.733 -9.557 4.947 1.00 80.94 98 GLN A C 1
ATOM 755 O O . GLN A 1 98 ? -14.809 -9.063 5.274 1.00 80.94 98 GLN A O 1
ATOM 760 N N . ASN A 1 99 ? -13.488 -10.864 5.064 1.00 83.94 99 ASN A N 1
ATOM 761 C CA . ASN A 1 99 ? -14.485 -11.827 5.530 1.00 83.94 99 ASN A CA 1
ATOM 762 C C . ASN A 1 99 ? -14.669 -11.797 7.054 1.00 83.94 99 ASN A C 1
ATOM 764 O O . ASN A 1 99 ? -15.577 -12.442 7.571 1.00 83.94 99 ASN A O 1
ATOM 768 N N . LEU A 1 100 ? -13.828 -11.049 7.776 1.00 83.88 100 LEU A N 1
ATOM 769 C CA . LEU A 1 100 ? -13.961 -10.833 9.218 1.00 83.88 100 LEU A CA 1
ATOM 770 C C . LEU A 1 100 ? -14.974 -9.729 9.560 1.00 83.88 100 LEU A C 1
ATOM 772 O O . LEU A 1 100 ? -15.264 -9.506 10.733 1.00 83.88 100 LEU A O 1
ATOM 776 N N . LEU A 1 101 ? -15.473 -9.005 8.554 1.00 82.69 101 LEU A N 1
ATOM 777 C CA . LEU A 1 101 ? -16.374 -7.870 8.712 1.00 82.69 101 LEU A CA 1
ATOM 778 C C . LEU A 1 101 ? -17.774 -8.189 8.164 1.00 82.69 101 LEU A C 1
ATOM 780 O O . LEU A 1 101 ? -17.902 -8.945 7.198 1.00 82.69 101 LEU A O 1
ATOM 784 N N . PRO A 1 102 ? -18.832 -7.583 8.733 1.00 81.56 102 PRO A N 1
ATOM 785 C CA . PRO A 1 102 ? -20.165 -7.621 8.138 1.00 81.56 102 PRO A CA 1
ATOM 786 C C . PRO A 1 102 ? -20.202 -6.880 6.791 1.00 81.56 102 PRO A C 1
ATOM 788 O O . PRO A 1 102 ? -19.341 -6.053 6.493 1.00 81.56 102 PRO A O 1
ATOM 791 N N . ASP A 1 103 ? -21.213 -7.174 5.968 1.00 79.06 103 ASP A N 1
ATOM 792 C CA . ASP A 1 103 ? -21.327 -6.713 4.573 1.00 79.06 103 ASP A CA 1
ATOM 793 C C . ASP A 1 103 ? -21.183 -5.196 4.372 1.00 79.06 103 ASP A C 1
ATOM 795 O O . ASP A 1 103 ? -20.621 -4.759 3.365 1.00 79.06 103 ASP A O 1
ATOM 799 N N . ASP A 1 104 ? -21.675 -4.394 5.313 1.00 78.88 104 ASP A N 1
ATOM 800 C CA . ASP A 1 104 ? -21.617 -2.930 5.290 1.00 78.88 104 ASP A CA 1
ATOM 801 C C . ASP A 1 104 ? -20.192 -2.380 5.453 1.00 78.88 104 ASP A C 1
ATOM 803 O O . ASP A 1 104 ? -19.875 -1.324 4.905 1.00 78.88 104 ASP A O 1
ATOM 807 N N . LEU A 1 105 ? -19.316 -3.115 6.142 1.00 78.19 105 LEU A N 1
ATOM 808 C CA . LEU A 1 105 ? -17.911 -2.751 6.360 1.00 78.19 105 LEU A CA 1
ATOM 809 C C . LEU A 1 105 ? -16.944 -3.524 5.467 1.00 78.19 105 LEU A C 1
ATOM 811 O O . LEU A 1 105 ? -15.853 -3.031 5.166 1.00 78.19 105 LEU A O 1
ATOM 815 N N . ARG A 1 106 ? -17.376 -4.697 5.006 1.00 81.00 106 ARG A N 1
ATOM 816 C CA . ARG A 1 106 ? -16.687 -5.542 4.039 1.00 81.00 106 ARG A CA 1
ATOM 817 C C . ARG A 1 106 ? -16.605 -4.874 2.672 1.00 81.00 106 ARG A C 1
ATOM 819 O O . ARG A 1 106 ? -15.500 -4.697 2.173 1.00 81.00 106 ARG A O 1
ATOM 826 N N . ARG A 1 107 ? -17.731 -4.418 2.105 1.00 76.62 107 ARG A N 1
ATOM 827 C CA . ARG A 1 107 ? -17.749 -3.824 0.752 1.00 76.62 107 ARG A CA 1
ATOM 828 C C . ARG A 1 107 ? -16.802 -2.634 0.589 1.00 76.62 107 ARG A C 1
ATOM 830 O O . ARG A 1 107 ? -16.045 -2.650 -0.365 1.00 76.62 107 ARG A O 1
ATOM 837 N N . PRO A 1 108 ? -16.739 -1.646 1.502 1.00 76.06 108 PRO A N 1
ATOM 838 C CA . PRO A 1 108 ? -15.775 -0.553 1.367 1.00 76.06 108 PRO A CA 1
ATOM 839 C C . PRO A 1 108 ? -14.307 -1.000 1.394 1.00 76.06 108 PRO A C 1
ATOM 841 O O . PRO A 1 108 ? -13.467 -0.365 0.766 1.00 76.06 108 PRO A O 1
ATOM 844 N N . LEU A 1 109 ? -13.987 -2.072 2.129 1.00 75.81 109 LEU A N 1
ATOM 845 C CA . LEU A 1 109 ? -12.642 -2.650 2.154 1.00 75.81 109 LEU A CA 1
ATOM 846 C C . LEU A 1 109 ? -12.350 -3.419 0.856 1.00 75.81 109 LEU A C 1
ATOM 848 O O . LEU A 1 109 ? -11.249 -3.328 0.321 1.00 75.81 109 LEU A O 1
ATOM 852 N N . GLU A 1 110 ? -13.342 -4.137 0.337 1.00 71.69 110 GLU A N 1
ATOM 853 C CA . GLU A 1 110 ? -13.292 -4.789 -0.969 1.00 71.69 110 GLU A CA 1
ATOM 854 C C . GLU A 1 110 ? -13.240 -3.754 -2.128 1.00 71.69 110 GLU A C 1
ATOM 856 O O . GLU A 1 110 ? -12.558 -3.950 -3.126 1.00 71.69 110 GLU A O 1
ATOM 861 N N . ASP A 1 111 ? -13.844 -2.577 -1.986 1.00 71.88 111 ASP A N 1
ATOM 862 C CA . ASP A 1 111 ? -13.810 -1.521 -3.005 1.00 71.88 111 ASP A CA 1
ATOM 863 C C . ASP A 1 111 ? -12.447 -0.808 -3.077 1.00 71.88 111 ASP A C 1
ATOM 865 O O . ASP A 1 111 ? -12.157 -0.130 -4.066 1.00 71.88 111 ASP A O 1
ATOM 869 N N . LEU A 1 112 ? -11.565 -0.978 -2.078 1.00 70.50 112 LEU A N 1
ATOM 870 C CA . LEU A 1 112 ? -10.202 -0.428 -2.136 1.00 70.50 112 LEU A CA 1
ATOM 871 C C . LEU A 1 112 ? -9.402 -0.963 -3.323 1.00 70.50 112 LEU A C 1
ATOM 873 O O . LEU A 1 112 ? -8.506 -0.275 -3.802 1.00 70.50 112 LEU A O 1
ATOM 877 N N . PHE A 1 113 ? -9.752 -2.151 -3.814 1.00 62.72 113 PHE A N 1
ATOM 878 C CA . PHE A 1 113 ? -9.142 -2.753 -4.994 1.00 62.72 113 PHE A CA 1
ATOM 879 C C . PHE A 1 113 ? -9.383 -1.899 -6.246 1.00 62.72 113 PHE A C 1
ATOM 881 O O . PHE A 1 113 ? -8.469 -1.703 -7.038 1.00 62.72 113 PHE A O 1
ATOM 888 N N . GLY A 1 114 ? -10.577 -1.311 -6.378 1.00 59.94 114 GLY A N 1
ATOM 889 C CA . GLY A 1 114 ? -10.937 -0.487 -7.532 1.00 59.94 114 GLY A CA 1
ATOM 890 C C . GLY A 1 114 ? -10.223 0.866 -7.588 1.00 59.94 114 GLY A C 1
ATOM 891 O O . GLY A 1 114 ? -10.226 1.513 -8.631 1.00 59.94 114 GLY A O 1
ATOM 892 N N . LYS A 1 115 ? -9.594 1.318 -6.489 1.00 63.12 115 LYS A N 1
ATOM 893 C CA . LYS A 1 115 ? -8.881 2.611 -6.441 1.00 63.12 115 LYS A CA 1
ATOM 894 C C . LYS A 1 115 ? -7.538 2.590 -7.184 1.00 63.12 115 LYS A C 1
ATOM 896 O O . LYS A 1 115 ? -6.951 3.648 -7.406 1.00 63.12 115 LYS A O 1
ATOM 901 N N . THR A 1 116 ? -7.048 1.410 -7.558 1.00 59.72 116 THR A N 1
ATOM 902 C CA . THR A 1 116 ? -5.782 1.227 -8.284 1.00 59.72 116 THR A CA 1
ATOM 903 C C . THR A 1 116 ? -5.974 0.563 -9.654 1.00 59.72 116 THR A C 1
ATOM 905 O O . THR A 1 116 ? -5.006 0.096 -10.247 1.00 59.72 116 THR A O 1
ATOM 908 N N . ASP A 1 117 ? -7.207 0.507 -10.163 1.00 57.47 117 ASP A N 1
ATOM 909 C CA . ASP A 1 117 ? -7.531 -0.102 -11.459 1.00 57.47 117 ASP A CA 1
ATOM 910 C C . ASP A 1 117 ? -7.313 0.860 -12.644 1.00 57.47 117 ASP A C 1
ATOM 912 O O . ASP A 1 117 ? -7.261 2.079 -12.481 1.00 57.47 117 ASP A O 1
ATOM 916 N N . GLY A 1 118 ? -7.209 0.302 -13.859 1.00 63.22 118 GLY A N 1
ATOM 917 C CA . GLY A 1 118 ? -7.211 1.066 -15.117 1.00 63.22 118 GLY A CA 1
ATOM 918 C C . GLY A 1 118 ? -5.839 1.504 -15.643 1.00 63.22 118 GLY A C 1
ATOM 919 O O . GLY A 1 118 ? -5.762 2.458 -16.418 1.00 63.22 118 GLY A O 1
ATOM 920 N N . PHE A 1 119 ? -4.754 0.835 -15.236 1.00 70.75 119 PHE A N 1
ATOM 921 C CA . PHE A 1 119 ? -3.406 1.107 -15.746 1.00 70.75 119 PHE A CA 1
ATOM 922 C C . PHE A 1 119 ? -2.977 0.112 -16.840 1.00 70.75 119 PHE A C 1
ATOM 924 O O . PHE A 1 119 ? -3.357 -1.060 -16.794 1.00 70.75 119 PHE A O 1
ATOM 931 N N . PRO A 1 120 ? -2.125 0.536 -17.796 1.00 75.38 120 PRO A N 1
ATOM 932 C CA . PRO A 1 120 ? -1.561 -0.366 -18.800 1.00 75.38 120 PRO A CA 1
ATOM 933 C C . PRO A 1 120 ? -0.810 -1.558 -18.180 1.00 75.38 120 PRO A C 1
ATOM 935 O O . PRO A 1 120 ? -0.116 -1.398 -17.175 1.00 75.38 120 PRO A O 1
ATOM 938 N N . SER A 1 121 ? -0.834 -2.725 -18.836 1.00 76.50 121 SER A N 1
ATOM 939 C CA . SER A 1 121 ? -0.197 -3.974 -18.360 1.00 76.50 121 SER A CA 1
ATOM 940 C C . SER A 1 121 ? 1.241 -3.833 -17.843 1.00 76.50 121 SER A C 1
ATOM 942 O O . SER A 1 121 ? 1.628 -4.526 -16.902 1.00 76.50 121 SER A O 1
ATOM 944 N N . ARG A 1 122 ? 2.049 -2.929 -18.416 1.00 82.31 122 ARG A N 1
ATOM 945 C CA . ARG A 1 122 ? 3.435 -2.679 -17.974 1.00 82.31 122 ARG A CA 1
ATOM 946 C C . ARG A 1 122 ? 3.543 -2.214 -16.516 1.00 82.31 122 ARG A C 1
ATOM 948 O O . ARG A 1 122 ? 4.527 -2.553 -15.862 1.00 82.31 122 ARG A O 1
ATOM 955 N N . PHE A 1 123 ? 2.535 -1.515 -15.991 1.00 84.94 123 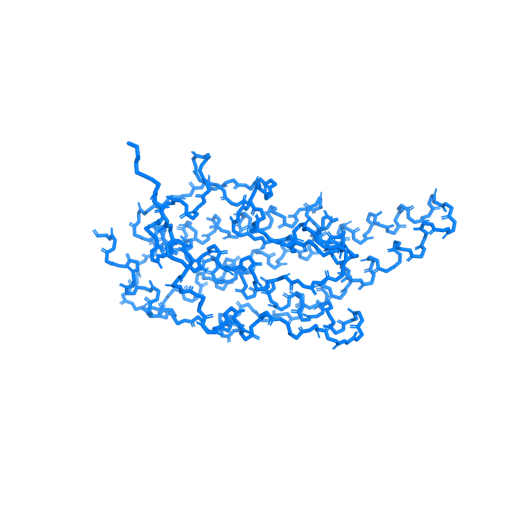PHE A N 1
ATOM 956 C CA . PHE A 1 123 ? 2.479 -1.110 -14.582 1.00 84.94 123 PHE A CA 1
ATOM 957 C C . PHE A 1 123 ? 2.260 -2.323 -13.671 1.00 84.94 123 PHE A C 1
ATOM 959 O O . PHE A 1 123 ? 2.969 -2.486 -12.685 1.00 84.94 123 PHE A O 1
ATOM 966 N N . ASN A 1 124 ? 1.391 -3.257 -14.067 1.00 80.25 124 ASN A N 1
ATOM 967 C CA . ASN A 1 124 ? 1.166 -4.499 -13.317 1.00 80.25 124 ASN A CA 1
ATOM 968 C C . ASN A 1 124 ? 2.405 -5.398 -13.285 1.00 80.25 124 ASN A C 1
ATOM 970 O O . ASN A 1 124 ? 2.686 -6.060 -12.282 1.00 80.25 124 ASN A O 1
ATOM 974 N N . ILE A 1 125 ? 3.177 -5.410 -14.378 1.00 83.25 125 ILE A N 1
ATOM 975 C CA . ILE A 1 125 ? 4.460 -6.114 -14.412 1.00 83.25 125 ILE A CA 1
ATOM 976 C C . ILE A 1 125 ? 5.439 -5.454 -13.440 1.00 83.25 125 ILE A C 1
ATOM 978 O O . ILE A 1 125 ? 6.069 -6.169 -12.660 1.00 83.25 125 ILE A O 1
ATOM 982 N N . ALA A 1 126 ? 5.559 -4.122 -13.457 1.00 87.88 126 ALA A N 1
ATOM 983 C CA . ALA A 1 126 ? 6.408 -3.390 -12.518 1.00 87.88 126 ALA A CA 1
ATOM 984 C C . ALA A 1 126 ? 6.028 -3.704 -11.059 1.00 87.88 126 ALA A C 1
ATOM 986 O O . ALA A 1 126 ? 6.903 -4.071 -10.271 1.00 87.88 126 ALA A O 1
ATOM 987 N N . ASP A 1 127 ? 4.738 -3.695 -10.727 1.00 86.75 127 ASP A N 1
ATOM 988 C CA . ASP A 1 127 ? 4.256 -4.052 -9.389 1.00 86.75 127 ASP A CA 1
ATOM 989 C C . ASP A 1 127 ? 4.611 -5.482 -9.010 1.00 86.75 127 ASP A C 1
ATOM 991 O O . ASP A 1 127 ? 5.186 -5.713 -7.949 1.00 86.75 127 ASP A O 1
ATOM 995 N N . SER A 1 128 ? 4.375 -6.441 -9.908 1.00 84.50 128 SER A N 1
ATOM 996 C CA . SER A 1 128 ? 4.757 -7.840 -9.690 1.00 84.50 128 SER A CA 1
ATOM 997 C C . SER A 1 128 ? 6.251 -7.970 -9.380 1.00 84.50 128 SER A C 1
ATOM 999 O O . SER A 1 128 ? 6.647 -8.756 -8.518 1.00 84.50 128 SER A O 1
ATOM 1001 N N . ARG A 1 129 ? 7.107 -7.161 -10.025 1.00 88.88 129 ARG A N 1
ATOM 1002 C CA . ARG A 1 129 ? 8.541 -7.125 -9.701 1.00 88.88 129 ARG A CA 1
ATOM 1003 C C . ARG A 1 129 ? 8.796 -6.555 -8.315 1.00 88.88 129 ARG A C 1
ATOM 1005 O O . ARG A 1 129 ? 9.612 -7.127 -7.599 1.00 88.88 129 ARG A O 1
ATOM 1012 N N . ALA A 1 130 ? 8.142 -5.472 -7.917 1.00 90.81 130 ALA A N 1
ATOM 1013 C CA . ALA A 1 130 ? 8.289 -4.939 -6.563 1.00 90.81 130 ALA A CA 1
ATOM 1014 C C . ALA A 1 130 ? 7.804 -5.945 -5.501 1.00 90.81 130 ALA A C 1
ATOM 1016 O O . ALA A 1 130 ? 8.482 -6.183 -4.499 1.00 90.81 130 ALA A O 1
ATOM 1017 N N . GLU A 1 131 ? 6.684 -6.620 -5.753 1.00 88.44 131 GLU A N 1
ATOM 1018 C CA . GLU A 1 131 ? 6.138 -7.669 -4.896 1.00 88.44 131 GLU A CA 1
ATOM 1019 C C . GLU A 1 131 ? 7.088 -8.858 -4.710 1.00 88.44 131 GLU A C 1
ATOM 1021 O O . GLU A 1 131 ? 7.294 -9.304 -3.580 1.00 88.44 131 GLU A O 1
ATOM 1026 N N . GLU A 1 132 ? 7.674 -9.364 -5.802 1.00 87.00 132 GLU A N 1
ATOM 1027 C CA . GLU A 1 132 ? 8.688 -10.431 -5.794 1.00 87.00 132 GLU A CA 1
ATOM 1028 C C . GLU A 1 132 ? 9.942 -10.050 -4.992 1.00 87.00 132 GLU A C 1
ATOM 1030 O O . GLU A 1 132 ? 10.700 -10.930 -4.587 1.00 87.00 132 GLU A O 1
ATOM 1035 N N . ASN A 1 133 ? 10.173 -8.752 -4.775 1.00 91.50 133 ASN A N 1
ATOM 1036 C CA . ASN A 1 133 ? 11.329 -8.220 -4.055 1.00 91.50 133 ASN A CA 1
ATOM 1037 C C . ASN A 1 133 ? 10.960 -7.614 -2.690 1.00 91.50 133 ASN A C 1
ATOM 1039 O O . ASN A 1 133 ? 11.762 -6.893 -2.104 1.00 91.50 133 ASN A O 1
ATOM 1043 N N . GLY A 1 134 ? 9.784 -7.945 -2.147 1.00 90.38 134 GLY A N 1
ATOM 1044 C CA . GLY A 1 134 ? 9.455 -7.689 -0.742 1.00 90.38 134 GLY A CA 1
ATOM 1045 C C . GLY A 1 134 ? 8.349 -6.670 -0.486 1.00 90.38 134 GLY A C 1
ATOM 1046 O O . GLY A 1 134 ? 7.982 -6.500 0.674 1.00 90.38 134 GLY A O 1
ATOM 1047 N N . LEU A 1 135 ? 7.747 -6.055 -1.513 1.00 91.44 135 LEU A N 1
ATOM 1048 C CA . LEU A 1 135 ? 6.686 -5.055 -1.306 1.00 91.44 135 LEU A CA 1
ATOM 1049 C C . LEU A 1 135 ? 5.467 -5.638 -0.563 1.00 91.44 135 LEU A C 1
ATOM 1051 O O . LEU A 1 135 ? 4.902 -4.992 0.319 1.00 91.44 135 LEU A O 1
ATOM 1055 N N . LYS A 1 136 ? 5.110 -6.904 -0.824 1.00 88.00 136 LYS A N 1
ATOM 1056 C CA . LYS A 1 136 ? 4.033 -7.581 -0.079 1.00 88.00 136 LYS A CA 1
ATOM 1057 C C . LYS A 1 136 ? 4.381 -7.783 1.397 1.00 88.00 136 LYS A C 1
ATOM 1059 O O . LYS A 1 136 ? 3.523 -7.642 2.266 1.00 88.00 136 LYS A O 1
ATOM 1064 N N . ASN A 1 137 ? 5.644 -8.087 1.693 1.00 89.69 137 ASN A N 1
ATOM 1065 C CA . ASN A 1 137 ? 6.103 -8.231 3.073 1.00 89.69 137 ASN A CA 1
ATOM 1066 C C . ASN A 1 137 ? 6.071 -6.879 3.793 1.00 89.69 137 ASN A C 1
ATOM 1068 O O . ASN A 1 137 ? 5.599 -6.834 4.925 1.00 89.69 137 ASN A O 1
ATOM 1072 N N . ALA A 1 138 ? 6.446 -5.790 3.112 1.00 93.00 138 ALA A N 1
ATOM 1073 C CA . ALA A 1 138 ? 6.327 -4.430 3.639 1.00 93.00 138 ALA A CA 1
ATOM 1074 C C . ALA A 1 138 ? 4.883 -4.104 4.057 1.00 93.00 138 ALA A C 1
ATOM 1076 O O . ALA A 1 138 ? 4.643 -3.630 5.170 1.00 93.00 138 ALA A O 1
ATOM 1077 N N . LEU A 1 139 ? 3.904 -4.424 3.200 1.00 91.81 139 LEU A N 1
ATOM 1078 C CA . LEU A 1 139 ? 2.482 -4.254 3.515 1.00 91.81 139 LEU A CA 1
ATOM 1079 C C . LEU A 1 139 ? 2.060 -5.093 4.729 1.00 91.81 139 LEU A C 1
ATOM 1081 O O . LEU A 1 139 ? 1.425 -4.584 5.654 1.00 91.81 139 LEU A O 1
ATOM 1085 N N . CYS A 1 140 ? 2.431 -6.373 4.745 1.00 91.19 140 CYS A N 1
ATOM 1086 C CA . CYS A 1 140 ? 2.110 -7.292 5.834 1.00 91.19 140 CYS A CA 1
ATOM 1087 C C . CYS A 1 140 ? 2.694 -6.829 7.178 1.00 91.19 140 CYS A C 1
ATOM 1089 O O . CYS A 1 140 ? 2.001 -6.817 8.198 1.00 91.19 140 CYS A O 1
ATOM 1091 N N . ASN A 1 141 ? 3.957 -6.402 7.183 1.00 93.44 141 ASN A N 1
ATOM 1092 C CA . ASN A 1 141 ? 4.660 -5.927 8.370 1.00 93.44 141 ASN A CA 1
ATOM 1093 C C . ASN A 1 141 ? 4.038 -4.640 8.912 1.00 93.44 141 ASN A C 1
ATOM 1095 O O . ASN A 1 141 ? 3.816 -4.532 10.122 1.00 93.44 141 ASN A O 1
ATOM 1099 N N . ALA A 1 142 ? 3.677 -3.709 8.029 1.00 94.75 142 ALA A N 1
ATOM 1100 C CA . ALA A 1 142 ? 2.951 -2.501 8.398 1.00 94.75 142 ALA A CA 1
ATOM 1101 C C . ALA A 1 142 ? 1.575 -2.821 9.003 1.00 94.75 142 ALA A C 1
ATOM 1103 O O . ALA A 1 142 ? 1.232 -2.302 10.066 1.00 94.75 142 ALA A O 1
ATOM 1104 N N . CYS A 1 143 ? 0.818 -3.744 8.404 1.00 93.38 143 CYS A N 1
ATOM 1105 C CA . CYS A 1 143 ? -0.468 -4.183 8.951 1.00 93.38 143 CYS A CA 1
ATOM 1106 C C . CYS A 1 143 ? -0.296 -4.847 10.324 1.00 93.38 143 CYS A C 1
ATOM 1108 O O . CYS A 1 143 ? -1.014 -4.523 11.268 1.00 93.38 143 CYS A O 1
ATOM 1110 N N . ASN A 1 144 ? 0.693 -5.728 10.485 1.00 94.31 144 ASN A N 1
ATOM 1111 C CA . ASN A 1 144 ? 1.002 -6.347 11.776 1.00 94.31 144 ASN A CA 1
ATOM 1112 C C . ASN A 1 144 ? 1.464 -5.314 12.819 1.00 94.31 144 ASN A C 1
ATOM 1114 O O . ASN A 1 144 ? 1.196 -5.476 14.012 1.00 94.31 144 ASN A O 1
ATOM 1118 N N . HIS A 1 145 ? 2.135 -4.237 12.405 1.00 95.25 145 HIS A N 1
ATOM 1119 C CA . HIS A 1 145 ? 2.436 -3.103 13.277 1.00 95.25 145 HIS A CA 1
ATOM 1120 C C . HIS A 1 145 ? 1.148 -2.405 13.736 1.00 95.25 145 HIS A C 1
ATOM 1122 O O . HIS A 1 145 ? 0.918 -2.301 14.940 1.00 95.25 145 HIS A O 1
ATOM 1128 N N . ALA A 1 146 ? 0.270 -2.028 12.800 1.00 94.25 146 ALA A N 1
ATOM 1129 C CA . ALA A 1 146 ? -1.017 -1.399 13.096 1.00 94.25 146 ALA A CA 1
ATOM 1130 C C . ALA A 1 146 ? -1.890 -2.265 14.023 1.00 94.25 146 ALA A C 1
ATOM 1132 O O . ALA A 1 146 ? -2.437 -1.766 15.007 1.00 94.25 146 ALA A O 1
ATOM 1133 N N . ALA A 1 147 ? -1.960 -3.578 13.782 1.00 94.00 147 ALA A N 1
ATOM 1134 C CA . ALA A 1 147 ? -2.690 -4.512 14.635 1.00 94.00 147 ALA A CA 1
ATOM 1135 C C . ALA A 1 147 ? -2.114 -4.566 16.059 1.00 94.00 147 ALA A C 1
ATOM 1137 O O . ALA A 1 147 ? -2.867 -4.501 17.033 1.00 94.00 147 ALA A O 1
ATOM 1138 N N . ARG A 1 148 ? -0.786 -4.632 16.218 1.00 94.19 148 ARG A N 1
ATOM 1139 C CA . ARG A 1 148 ? -0.154 -4.598 17.549 1.00 94.19 148 ARG A CA 1
ATOM 1140 C C . ARG A 1 148 ? -0.480 -3.310 18.295 1.00 94.19 148 ARG A C 1
ATOM 1142 O O . ARG A 1 148 ? -0.884 -3.375 19.460 1.00 94.19 148 ARG A O 1
ATOM 1149 N N . SER A 1 149 ? -0.384 -2.165 17.621 1.00 93.62 149 SER A N 1
ATOM 1150 C CA . SER A 1 149 ? -0.738 -0.873 18.208 1.00 93.62 149 SER A CA 1
ATOM 1151 C C . SER A 1 149 ? -2.210 -0.839 18.614 1.00 93.62 149 SER A C 1
ATOM 1153 O O . SER A 1 149 ? -2.503 -0.555 19.770 1.00 93.62 149 SER A O 1
ATOM 1155 N N . GLY A 1 150 ? -3.135 -1.234 17.735 1.00 91.88 150 GLY A N 1
ATOM 1156 C CA . GLY A 1 150 ? -4.572 -1.251 18.033 1.00 91.88 150 GLY A CA 1
ATOM 1157 C C . GLY A 1 150 ? -4.921 -2.109 19.250 1.00 91.88 150 GLY A C 1
ATOM 1158 O O . GLY A 1 150 ? -5.718 -1.703 20.096 1.00 91.88 150 GLY A O 1
ATOM 1159 N N . SER A 1 151 ? -4.254 -3.257 19.408 1.00 91.06 151 SER A N 1
ATOM 1160 C CA . SER A 1 151 ? -4.532 -4.192 20.504 1.00 91.06 151 SER A CA 1
ATOM 1161 C C . SER A 1 151 ? -4.190 -3.641 21.898 1.00 91.06 151 SER A C 1
ATOM 1163 O O . SER A 1 151 ? -4.804 -4.068 22.883 1.00 91.06 151 SER A O 1
ATOM 1165 N N . THR A 1 152 ? -3.242 -2.698 21.968 1.00 89.94 152 THR A N 1
ATOM 1166 C CA . THR A 1 152 ? -2.678 -2.129 23.206 1.00 89.94 152 THR A CA 1
ATOM 1167 C C . THR A 1 152 ? -3.028 -0.657 23.422 1.00 89.94 152 THR A C 1
ATOM 1169 O O . THR A 1 152 ? -2.959 -0.174 24.554 1.00 89.94 152 THR A O 1
ATOM 1172 N N . ALA A 1 153 ? -3.429 0.059 22.369 1.00 88.12 153 ALA A N 1
ATOM 1173 C CA . ALA A 1 153 ? -3.673 1.489 22.421 1.00 88.12 153 ALA A CA 1
ATOM 1174 C C . ALA A 1 153 ? -4.840 1.835 23.360 1.00 88.12 153 ALA A C 1
ATOM 1176 O O . ALA A 1 153 ? -5.939 1.265 23.299 1.00 88.12 153 ALA A O 1
ATOM 1177 N N . ARG A 1 154 ? -4.599 2.816 24.232 1.00 84.06 154 ARG A N 1
ATOM 1178 C CA . ARG A 1 154 ? -5.590 3.400 25.138 1.00 84.06 154 ARG A CA 1
ATOM 1179 C C . ARG A 1 154 ? -5.860 4.820 24.679 1.00 84.06 154 ARG A C 1
ATOM 1181 O O . ARG A 1 154 ? -5.054 5.704 24.932 1.00 84.06 154 ARG A O 1
ATOM 1188 N N . PHE A 1 155 ? -6.969 5.004 23.986 1.00 79.06 155 PHE A N 1
ATOM 1189 C CA . PHE A 1 155 ? -7.360 6.293 23.452 1.00 79.06 155 PHE A CA 1
ATOM 1190 C C . PHE A 1 155 ? -8.889 6.383 23.418 1.00 79.06 155 PHE A C 1
ATOM 1192 O O . PHE A 1 155 ? -9.568 5.358 23.295 1.00 79.06 155 PHE A O 1
ATOM 1199 N N . ASN A 1 156 ? -9.408 7.596 23.581 1.00 74.69 156 ASN A N 1
ATOM 1200 C CA . ASN A 1 156 ? -10.833 7.904 23.701 1.00 74.69 156 ASN A CA 1
ATOM 1201 C C . ASN A 1 156 ? -11.354 8.733 22.517 1.00 74.69 156 ASN A C 1
ATOM 1203 O O . ASN A 1 156 ? -12.559 8.965 22.422 1.00 74.69 156 ASN A O 1
ATOM 1207 N N . ARG A 1 157 ? -10.470 9.209 21.628 1.00 77.06 157 ARG A N 1
ATOM 1208 C CA . ARG A 1 157 ? -10.834 10.051 20.478 1.00 77.06 157 ARG A CA 1
ATOM 1209 C C . ARG A 1 157 ? -10.189 9.561 19.187 1.00 77.06 157 ARG A C 1
ATOM 1211 O O . ARG A 1 157 ? -9.069 9.069 19.201 1.00 77.06 157 ARG A O 1
ATOM 1218 N N . ALA A 1 158 ? -10.868 9.740 18.055 1.00 73.06 158 ALA A N 1
ATOM 1219 C CA . ALA A 1 158 ? -10.403 9.211 16.771 1.00 73.06 158 ALA A CA 1
ATOM 1220 C C . ALA A 1 158 ? -9.034 9.767 16.331 1.00 73.06 158 ALA A C 1
ATOM 1222 O O . ALA A 1 158 ? -8.220 9.030 15.795 1.00 73.06 158 ALA A O 1
ATOM 1223 N N . PHE A 1 159 ? -8.718 11.035 16.603 1.00 77.94 159 PHE A N 1
ATOM 1224 C CA . PHE A 1 159 ? -7.413 11.590 16.212 1.00 77.94 159 PHE A CA 1
ATOM 1225 C C . PHE A 1 159 ? -6.233 10.980 16.986 1.00 77.94 159 PHE A C 1
ATOM 1227 O O . PHE A 1 159 ? -5.094 11.026 16.527 1.00 77.94 159 PHE A O 1
ATOM 1234 N N . GLU A 1 160 ? -6.480 10.392 18.159 1.00 84.06 160 GLU A N 1
ATOM 1235 C CA . GLU A 1 160 ? -5.423 9.854 19.020 1.00 84.06 160 GLU A CA 1
ATOM 1236 C C . GLU A 1 160 ? -4.771 8.600 18.418 1.00 84.06 160 GLU A C 1
ATOM 1238 O O . GLU A 1 160 ? -3.680 8.224 18.842 1.00 84.06 160 GLU A O 1
ATOM 1243 N N . PHE A 1 161 ? -5.381 7.975 17.399 1.00 84.00 161 PHE A N 1
ATOM 1244 C CA . PHE A 1 161 ? -4.746 6.867 16.689 1.00 84.00 161 PHE A CA 1
ATOM 1245 C C . PHE A 1 161 ? -3.843 7.283 15.523 1.00 84.00 161 PHE A C 1
ATOM 1247 O O . PHE A 1 161 ? -3.119 6.430 15.010 1.00 84.00 161 PHE A O 1
ATOM 1254 N N . TYR A 1 162 ? -3.818 8.558 15.113 1.00 87.69 162 TYR A N 1
ATOM 1255 C CA . TYR A 1 162 ? -3.014 8.996 13.959 1.00 87.69 162 TYR A CA 1
ATOM 1256 C C . TYR A 1 162 ? -1.524 8.668 14.100 1.00 87.69 162 TYR A C 1
ATOM 1258 O O . TYR A 1 162 ? -0.983 8.062 13.176 1.00 87.69 162 TYR A O 1
ATOM 1266 N N . PRO A 1 163 ? -0.867 8.910 15.255 1.00 89.88 163 PRO A N 1
ATOM 1267 C CA . PRO A 1 163 ? 0.545 8.567 15.408 1.00 89.88 163 PRO A CA 1
ATOM 1268 C C . PRO A 1 163 ? 0.830 7.069 15.228 1.00 89.88 163 PRO A C 1
ATOM 1270 O O . PRO A 1 163 ? 1.909 6.692 14.777 1.00 89.88 163 PRO A O 1
ATOM 1273 N N . HIS A 1 164 ? -0.131 6.196 15.557 1.00 91.75 164 HIS A N 1
ATOM 1274 C CA . HIS A 1 164 ? 0.016 4.752 15.362 1.00 91.75 164 HIS A CA 1
ATOM 1275 C C . HIS A 1 164 ? -0.041 4.360 13.887 1.00 91.75 164 HIS A C 1
ATOM 1277 O O . HIS A 1 164 ? 0.686 3.464 13.460 1.00 91.75 164 HIS A O 1
ATOM 1283 N N . ILE A 1 165 ? -0.886 5.033 13.110 1.00 91.69 165 ILE A N 1
ATOM 1284 C CA . ILE A 1 165 ? -0.985 4.785 11.674 1.00 91.69 165 ILE A CA 1
ATOM 1285 C C . ILE A 1 165 ? 0.208 5.388 10.943 1.00 91.69 165 ILE A C 1
ATOM 1287 O O . ILE A 1 165 ? 0.779 4.710 10.096 1.00 91.69 165 ILE A O 1
ATOM 1291 N N . ASP A 1 166 ? 0.645 6.591 11.313 1.00 92.50 166 ASP A N 1
ATOM 1292 C CA . ASP A 1 166 ? 1.846 7.214 10.751 1.00 92.50 166 ASP A CA 1
ATOM 1293 C C . ASP A 1 166 ? 3.083 6.332 10.999 1.00 92.50 166 ASP A C 1
ATOM 1295 O O . ASP A 1 166 ? 3.895 6.121 10.096 1.00 92.50 166 ASP A O 1
ATOM 1299 N N . ALA A 1 167 ? 3.200 5.745 12.198 1.00 94.69 167 ALA A N 1
ATOM 1300 C CA . ALA A 1 167 ? 4.257 4.789 12.524 1.00 94.69 167 ALA A CA 1
ATOM 1301 C C . ALA A 1 167 ? 4.162 3.502 11.687 1.00 94.69 167 ALA A C 1
ATOM 1303 O O . ALA A 1 167 ? 5.171 3.045 11.147 1.00 94.69 167 ALA A O 1
ATOM 1304 N N . ALA A 1 168 ? 2.962 2.934 11.531 1.00 95.06 168 ALA A N 1
ATOM 1305 C CA . ALA A 1 168 ? 2.751 1.749 10.703 1.00 95.06 168 ALA A CA 1
ATOM 1306 C C . ALA A 1 168 ? 3.032 2.023 9.215 1.00 95.06 168 ALA A C 1
ATOM 1308 O O . ALA A 1 168 ? 3.676 1.216 8.546 1.00 95.06 168 ALA A O 1
ATOM 1309 N N . PHE A 1 169 ? 2.620 3.178 8.694 1.00 94.81 169 PHE A N 1
ATOM 1310 C CA . PHE A 1 169 ? 2.914 3.576 7.323 1.00 94.81 169 PHE A CA 1
ATOM 1311 C C . PHE A 1 169 ? 4.408 3.845 7.121 1.00 94.81 169 PHE A C 1
ATOM 1313 O O . PHE A 1 169 ? 4.947 3.505 6.075 1.00 94.81 169 PHE A O 1
ATOM 1320 N N . ASN A 1 170 ? 5.114 4.368 8.128 1.00 95.81 170 ASN A N 1
ATOM 1321 C CA . ASN A 1 170 ? 6.567 4.503 8.063 1.00 95.81 170 ASN A CA 1
ATOM 1322 C C . ASN A 1 170 ? 7.272 3.141 7.915 1.00 95.81 170 ASN A C 1
ATOM 1324 O O . ASN A 1 170 ? 8.256 3.049 7.187 1.00 95.81 170 ASN A O 1
ATOM 1328 N N . VAL A 1 171 ? 6.754 2.076 8.546 1.00 96.44 171 VAL A N 1
ATOM 1329 C CA . VAL A 1 171 ? 7.245 0.700 8.319 1.00 96.44 171 VAL A CA 1
ATOM 1330 C C . VAL A 1 171 ? 7.064 0.306 6.853 1.00 96.44 171 VAL A C 1
ATOM 1332 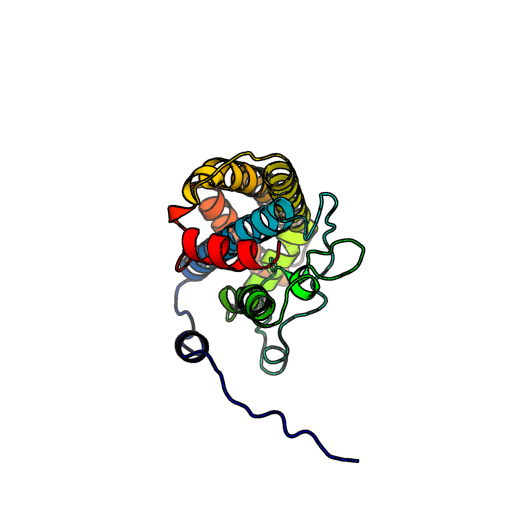O O . VAL A 1 171 ? 8.036 -0.085 6.208 1.00 96.44 171 VAL A O 1
ATOM 1335 N N . TYR A 1 172 ? 5.854 0.484 6.304 1.00 95.38 172 TYR A N 1
ATOM 1336 C CA . TYR A 1 172 ? 5.585 0.220 4.885 1.00 95.38 172 TYR A CA 1
ATOM 1337 C C . TYR A 1 172 ? 6.525 1.015 3.976 1.00 95.38 172 TYR A C 1
ATOM 1339 O O . TYR A 1 172 ? 7.122 0.448 3.070 1.00 95.38 172 TYR A O 1
ATOM 1347 N N . LYS A 1 173 ? 6.696 2.313 4.238 1.00 95.38 173 LYS A N 1
ATOM 1348 C CA . LYS A 1 173 ? 7.537 3.208 3.443 1.00 95.38 173 LYS A CA 1
ATOM 1349 C C . LYS A 1 173 ? 8.995 2.747 3.425 1.00 95.38 173 LYS A C 1
ATOM 1351 O O . LYS A 1 173 ? 9.572 2.609 2.351 1.00 95.38 173 LYS A O 1
ATOM 1356 N N . MET A 1 174 ? 9.587 2.484 4.590 1.00 97.25 174 MET A N 1
ATOM 1357 C CA . MET A 1 174 ? 10.993 2.075 4.697 1.00 97.25 174 MET A CA 1
ATOM 1358 C C . MET A 1 174 ? 11.268 0.742 3.989 1.00 97.25 174 MET A C 1
ATOM 1360 O O . MET A 1 174 ? 12.238 0.610 3.237 1.00 97.25 174 MET A O 1
ATOM 1364 N N . GLU A 1 175 ? 10.401 -0.247 4.202 1.00 96.75 175 GLU A N 1
ATOM 1365 C CA . GLU A 1 175 ? 10.547 -1.565 3.581 1.00 96.75 175 GLU A CA 1
ATOM 1366 C C . GLU A 1 175 ? 10.173 -1.543 2.089 1.00 96.75 175 GLU A C 1
ATOM 1368 O O . GLU A 1 175 ? 10.838 -2.180 1.274 1.00 96.75 175 GLU A O 1
ATOM 1373 N N . GLY A 1 176 ? 9.168 -0.755 1.702 1.00 95.38 176 GLY A N 1
ATOM 1374 C CA . GLY A 1 176 ? 8.744 -0.554 0.317 1.00 95.38 176 GLY A CA 1
ATOM 1375 C C . GLY A 1 176 ? 9.813 0.130 -0.535 1.00 95.38 176 GLY A C 1
ATOM 1376 O O . GLY A 1 176 ? 10.088 -0.323 -1.643 1.00 95.38 176 GLY A O 1
ATOM 1377 N N . ILE A 1 177 ? 10.502 1.143 0.006 1.00 97.19 177 ILE A N 1
ATOM 1378 C CA . ILE A 1 177 ? 11.684 1.756 -0.629 1.00 97.19 177 ILE A CA 1
ATOM 1379 C C . ILE A 1 177 ? 12.741 0.690 -0.932 1.00 97.19 177 ILE A C 1
ATOM 1381 O O . ILE A 1 177 ? 13.257 0.625 -2.048 1.00 97.19 177 ILE A O 1
ATOM 1385 N N . THR A 1 178 ? 13.017 -0.184 0.039 1.00 97.81 178 THR A N 1
ATOM 1386 C CA . THR A 1 178 ? 13.987 -1.274 -0.125 1.00 97.81 178 THR A CA 1
ATOM 1387 C C . THR A 1 178 ? 13.526 -2.264 -1.200 1.00 97.81 178 THR A C 1
ATOM 1389 O O . THR A 1 178 ? 14.324 -2.676 -2.043 1.00 97.81 178 THR A O 1
ATOM 1392 N N . ALA A 1 179 ? 12.234 -2.604 -1.229 1.00 95.88 179 ALA A N 1
ATOM 1393 C CA . ALA A 1 179 ? 11.656 -3.489 -2.237 1.00 95.88 179 ALA A CA 1
ATOM 1394 C C . ALA A 1 179 ? 11.749 -2.908 -3.658 1.00 95.88 179 ALA A C 1
ATOM 1396 O O . ALA A 1 179 ? 12.146 -3.618 -4.587 1.00 95.88 179 ALA A O 1
ATOM 1397 N N . PHE A 1 180 ? 11.451 -1.616 -3.840 1.00 97.00 180 PHE A N 1
ATOM 1398 C CA . PHE A 1 180 ? 11.600 -0.950 -5.137 1.00 97.00 180 PHE A CA 1
ATOM 1399 C C . PHE A 1 180 ? 13.061 -0.891 -5.581 1.00 97.00 180 PHE A C 1
ATOM 1401 O O . PHE A 1 180 ? 13.365 -1.247 -6.720 1.00 97.00 180 PHE A O 1
ATOM 1408 N N . GLN A 1 181 ? 13.983 -0.528 -4.687 1.00 98.25 181 GLN A N 1
ATOM 1409 C CA . GLN A 1 181 ? 15.419 -0.526 -4.984 1.00 98.25 181 GLN A CA 1
ATOM 1410 C C . GLN A 1 181 ? 15.915 -1.915 -5.411 1.00 98.25 181 GLN A C 1
ATOM 1412 O O . GLN A 1 181 ? 16.618 -2.038 -6.417 1.00 98.25 181 GLN A O 1
ATOM 1417 N N . ALA A 1 182 ? 15.512 -2.969 -4.695 1.00 97.38 182 ALA A N 1
ATOM 1418 C CA . ALA A 1 182 ? 15.856 -4.348 -5.028 1.00 97.38 182 ALA A CA 1
ATOM 1419 C C . ALA A 1 182 ? 15.273 -4.776 -6.386 1.00 97.38 182 ALA A C 1
ATOM 1421 O O . ALA A 1 182 ? 15.979 -5.375 -7.203 1.00 97.38 182 ALA A O 1
ATOM 1422 N N . ALA A 1 183 ? 14.017 -4.418 -6.671 1.00 95.19 183 ALA A N 1
ATOM 1423 C CA . ALA A 1 183 ? 13.386 -4.688 -7.959 1.00 95.19 183 ALA A CA 1
ATOM 1424 C C . ALA A 1 183 ? 14.121 -3.991 -9.114 1.00 95.19 183 ALA A C 1
ATOM 1426 O O . ALA A 1 183 ? 14.450 -4.653 -10.102 1.00 95.19 183 ALA A O 1
ATOM 1427 N N . ILE A 1 184 ? 14.444 -2.699 -8.973 1.00 97.19 184 ILE A N 1
ATOM 1428 C CA . ILE A 1 184 ? 15.207 -1.916 -9.960 1.00 97.19 184 ILE A CA 1
ATOM 1429 C C . ILE A 1 184 ? 16.575 -2.557 -10.205 1.00 97.19 184 ILE A C 1
ATOM 1431 O O . ILE A 1 184 ? 16.938 -2.819 -11.354 1.00 97.19 184 ILE A O 1
ATOM 1435 N N . ALA A 1 185 ? 17.323 -2.861 -9.140 1.00 96.56 185 ALA A N 1
ATOM 1436 C CA . ALA A 1 185 ? 18.640 -3.483 -9.243 1.00 96.56 185 ALA A CA 1
ATOM 1437 C C . ALA A 1 185 ? 18.572 -4.826 -9.987 1.00 96.56 185 ALA A C 1
ATOM 1439 O O . ALA A 1 185 ? 19.344 -5.064 -10.919 1.00 96.56 185 ALA A O 1
ATOM 1440 N N . LYS A 1 186 ? 17.593 -5.673 -9.647 1.00 94.44 186 LYS A N 1
ATOM 1441 C CA . LYS A 1 186 ? 17.361 -6.955 -10.323 1.00 94.44 186 LYS A CA 1
ATOM 1442 C C . LYS A 1 186 ? 17.025 -6.769 -11.804 1.00 94.44 186 LYS A C 1
ATOM 1444 O O . LYS A 1 186 ? 17.567 -7.494 -12.637 1.00 94.44 186 LYS A O 1
ATOM 1449 N N . GLN A 1 187 ? 16.170 -5.804 -12.155 1.00 93.38 187 GLN A N 1
ATOM 1450 C CA . GLN A 1 187 ? 15.843 -5.532 -13.560 1.00 93.38 187 GLN A CA 1
ATOM 1451 C C . GLN A 1 187 ? 17.060 -5.034 -14.347 1.00 93.38 187 GLN A C 1
ATOM 1453 O O . GLN A 1 187 ? 17.279 -5.503 -15.463 1.00 93.38 187 GLN A O 1
ATOM 1458 N N . ARG A 1 188 ? 17.887 -4.157 -13.758 1.00 94.00 188 ARG A N 1
ATOM 1459 C CA . ARG A 1 188 ? 19.130 -3.668 -14.377 1.00 94.00 188 ARG A CA 1
ATOM 1460 C C . ARG A 1 188 ? 20.119 -4.803 -14.642 1.00 94.00 188 ARG A C 1
ATOM 1462 O O . ARG A 1 188 ? 20.650 -4.883 -15.743 1.00 94.00 188 ARG A O 1
ATOM 1469 N N . ILE A 1 189 ? 20.313 -5.717 -13.687 1.00 91.62 189 ILE A N 1
ATOM 1470 C CA . ILE A 1 189 ? 21.176 -6.899 -13.869 1.00 91.62 189 ILE A CA 1
ATOM 1471 C C . ILE A 1 189 ? 20.661 -7.779 -15.014 1.00 91.62 189 ILE A C 1
ATOM 1473 O O . ILE A 1 189 ? 21.428 -8.162 -15.892 1.00 91.62 189 ILE A O 1
ATOM 1477 N N . LEU A 1 190 ? 19.357 -8.075 -15.034 1.00 88.88 190 LEU A N 1
ATOM 1478 C CA . LEU A 1 190 ? 18.752 -8.905 -16.080 1.00 88.88 190 LEU A CA 1
ATOM 1479 C C . LEU A 1 190 ? 18.808 -8.248 -17.463 1.00 88.88 190 LEU A C 1
ATOM 1481 O O . LEU A 1 190 ? 18.848 -8.945 -18.469 1.00 88.88 190 LEU A O 1
ATOM 1485 N N . MET A 1 191 ? 18.817 -6.919 -17.537 1.00 88.56 191 MET A N 1
ATOM 1486 C CA . MET A 1 191 ? 18.942 -6.200 -18.803 1.00 88.56 191 MET A CA 1
ATOM 1487 C C . MET A 1 191 ? 20.308 -6.424 -19.472 1.00 88.56 191 MET A C 1
ATOM 1489 O O . MET A 1 191 ? 20.376 -6.469 -20.699 1.00 88.56 191 MET A O 1
ATOM 1493 N N . LEU A 1 192 ? 21.374 -6.624 -18.687 1.00 85.31 192 LEU A N 1
ATOM 1494 C CA . LEU A 1 192 ? 22.734 -6.852 -19.197 1.00 85.31 192 LEU A CA 1
ATOM 1495 C C . LEU A 1 192 ? 22.893 -8.199 -19.918 1.00 85.31 192 LEU A C 1
ATOM 1497 O O . LEU A 1 192 ? 23.799 -8.348 -20.733 1.00 85.31 192 LEU A O 1
ATOM 1501 N N . SER A 1 193 ? 22.033 -9.179 -19.630 1.00 79.12 193 SER A N 1
ATOM 1502 C CA . SER A 1 193 ? 22.145 -10.553 -20.137 1.00 79.12 193 SER A CA 1
ATOM 1503 C C . SER A 1 193 ? 21.163 -10.897 -21.263 1.00 79.12 193 SER A C 1
ATOM 1505 O O . SER A 1 193 ? 21.098 -12.055 -21.675 1.00 79.12 193 SER A O 1
ATOM 1507 N N . LEU A 1 194 ? 20.396 -9.924 -21.773 1.00 74.44 194 LEU A N 1
ATOM 1508 C CA . LEU A 1 194 ? 19.294 -10.178 -22.707 1.00 74.44 194 LEU A CA 1
ATOM 1509 C C . LEU A 1 194 ? 19.507 -9.616 -24.124 1.00 74.44 194 LEU A C 1
ATOM 1511 O O . LEU A 1 194 ? 20.206 -8.610 -24.293 1.00 74.44 194 LEU A O 1
ATOM 1515 N N . PRO A 1 195 ? 18.854 -10.221 -25.141 1.00 71.25 195 PRO A N 1
ATOM 1516 C CA . PRO A 1 195 ? 18.749 -9.645 -26.482 1.00 71.25 195 PRO A CA 1
ATOM 1517 C C . PRO A 1 195 ? 18.025 -8.288 -26.462 1.00 71.25 195 PRO A C 1
ATOM 1519 O O . PRO A 1 195 ? 17.191 -8.038 -25.587 1.00 71.25 195 PRO A O 1
ATOM 1522 N N . ASP A 1 196 ? 18.324 -7.422 -27.434 1.00 66.56 196 ASP A N 1
ATOM 1523 C CA . ASP A 1 196 ? 17.893 -6.012 -27.452 1.00 66.56 196 ASP A CA 1
ATOM 1524 C C . ASP A 1 196 ? 16.369 -5.812 -27.380 1.00 66.56 196 ASP A C 1
ATOM 1526 O O . ASP A 1 196 ? 15.902 -4.882 -26.721 1.00 66.56 196 ASP A O 1
ATOM 1530 N N . ASN A 1 197 ? 15.575 -6.714 -27.966 1.00 65.56 197 ASN A N 1
ATOM 1531 C CA . ASN A 1 197 ? 14.109 -6.632 -27.952 1.00 65.56 197 ASN A CA 1
ATOM 1532 C C . ASN A 1 197 ? 13.497 -6.713 -26.540 1.00 65.56 197 ASN A C 1
ATOM 1534 O O . ASN A 1 197 ? 12.445 -6.134 -26.297 1.00 65.56 197 ASN A O 1
ATOM 1538 N N . ASN A 1 198 ? 14.169 -7.371 -25.592 1.00 74.12 198 ASN A N 1
ATOM 1539 C CA . ASN A 1 198 ? 13.725 -7.457 -24.199 1.00 74.12 198 ASN A CA 1
ATOM 1540 C C . ASN A 1 198 ? 14.271 -6.318 -23.325 1.00 74.12 198 ASN A C 1
ATOM 1542 O O . ASN A 1 198 ? 13.852 -6.178 -22.173 1.00 74.12 198 ASN A O 1
ATOM 1546 N N . ARG A 1 199 ? 15.219 -5.518 -23.834 1.00 81.12 199 ARG A N 1
ATOM 1547 C CA . ARG A 1 199 ? 15.802 -4.396 -23.084 1.00 81.12 199 ARG A CA 1
ATOM 1548 C C . ARG A 1 199 ? 14.863 -3.201 -23.042 1.00 81.12 199 ARG A C 1
ATOM 1550 O O . ARG A 1 199 ? 14.726 -2.610 -21.979 1.00 81.12 199 ARG A O 1
ATOM 1557 N N . ALA A 1 200 ? 14.173 -2.898 -24.145 1.00 82.25 200 ALA A N 1
ATOM 1558 C CA . ALA A 1 200 ? 13.230 -1.779 -24.215 1.00 82.25 200 ALA A CA 1
ATOM 1559 C C . ALA A 1 200 ? 12.110 -1.904 -23.166 1.00 82.25 200 ALA A C 1
ATOM 1561 O O . ALA A 1 200 ? 11.968 -1.031 -22.315 1.00 82.25 200 ALA A O 1
ATOM 1562 N N . SER A 1 201 ? 11.404 -3.040 -23.126 1.00 85.56 201 SER A N 1
ATOM 1563 C CA . SER A 1 201 ? 10.346 -3.267 -22.130 1.00 85.56 201 SER A CA 1
ATOM 1564 C C . SER A 1 201 ? 10.873 -3.269 -20.691 1.00 85.56 201 SER A C 1
ATOM 1566 O O . SER A 1 201 ? 10.208 -2.783 -19.783 1.00 85.56 201 SER A O 1
ATOM 1568 N N . ARG A 1 202 ? 12.091 -3.775 -20.452 1.00 88.69 202 ARG A N 1
ATOM 1569 C CA . ARG A 1 202 ? 12.704 -3.710 -19.115 1.00 88.69 202 ARG A CA 1
ATOM 1570 C C . ARG A 1 202 ? 13.057 -2.293 -18.703 1.00 88.69 202 ARG A C 1
ATOM 1572 O O . ARG A 1 202 ? 12.896 -1.965 -17.531 1.00 88.69 202 ARG A O 1
ATOM 1579 N N . GLN A 1 203 ? 13.523 -1.475 -19.640 1.00 91.25 203 GLN A N 1
ATOM 1580 C CA . GLN A 1 203 ? 13.815 -0.073 -19.386 1.00 91.25 203 GLN A CA 1
ATOM 1581 C C . GLN A 1 203 ? 12.540 0.689 -19.005 1.00 91.25 203 GLN A C 1
ATOM 1583 O O . GLN A 1 203 ? 12.572 1.455 -18.046 1.00 91.25 203 GLN A O 1
ATOM 1588 N N . GLU A 1 204 ? 11.412 0.410 -19.666 1.00 90.38 204 GLU A N 1
ATOM 1589 C CA . GLU A 1 204 ? 10.101 0.955 -19.282 1.00 90.38 204 GLU A CA 1
ATOM 1590 C C . GLU A 1 204 ? 9.722 0.564 -17.846 1.00 90.38 204 GLU A C 1
ATOM 1592 O O . GLU A 1 204 ? 9.358 1.422 -17.043 1.00 90.38 204 GLU A O 1
ATOM 1597 N N . TRP A 1 205 ? 9.863 -0.716 -17.478 1.00 91.19 205 TRP A N 1
ATOM 1598 C CA . TRP A 1 205 ? 9.558 -1.169 -16.113 1.00 91.19 205 TRP A CA 1
ATOM 1599 C C . TRP A 1 205 ? 10.474 -0.532 -15.069 1.00 91.19 205 TRP A C 1
ATOM 1601 O O . TRP A 1 205 ? 10.007 -0.173 -13.991 1.00 91.19 205 TRP A O 1
ATOM 1611 N N . ILE A 1 206 ? 11.767 -0.382 -15.376 1.00 94.69 206 ILE A N 1
ATOM 1612 C CA . ILE A 1 206 ? 12.726 0.311 -14.506 1.00 94.69 206 ILE A CA 1
ATOM 1613 C C . ILE A 1 206 ? 12.271 1.752 -14.279 1.00 94.69 206 ILE A C 1
ATOM 1615 O O . ILE A 1 206 ? 12.209 2.180 -13.132 1.00 94.69 206 ILE A O 1
ATOM 1619 N N . SER A 1 207 ? 11.886 2.471 -15.334 1.00 95.38 207 SER A N 1
ATOM 1620 C CA . SER A 1 207 ? 11.433 3.858 -15.216 1.00 95.38 207 SER A CA 1
ATOM 1621 C C . SER A 1 207 ? 10.139 4.002 -14.405 1.00 95.38 207 SER A C 1
ATOM 1623 O O . SER A 1 207 ? 10.019 4.942 -13.620 1.00 95.38 207 SER A O 1
ATOM 1625 N N . ILE A 1 208 ? 9.195 3.060 -14.526 1.00 94.06 208 ILE A N 1
ATOM 1626 C CA . ILE A 1 208 ? 7.990 3.024 -13.677 1.00 94.06 208 ILE A CA 1
ATOM 1627 C C . ILE A 1 208 ? 8.374 2.792 -12.206 1.00 94.06 208 ILE A C 1
ATOM 1629 O O . ILE A 1 208 ? 7.938 3.541 -11.332 1.00 94.06 208 ILE A O 1
ATOM 1633 N N . LEU A 1 209 ? 9.231 1.801 -11.931 1.00 95.06 209 LEU A N 1
ATOM 1634 C CA . LEU A 1 209 ? 9.704 1.488 -10.577 1.00 95.06 209 LEU A CA 1
ATOM 1635 C C . LEU A 1 209 ? 10.466 2.655 -9.932 1.00 95.06 209 LEU A C 1
ATOM 1637 O O . LEU A 1 209 ? 10.315 2.897 -8.738 1.00 95.06 209 LEU A O 1
ATOM 1641 N N . GLU A 1 210 ? 11.274 3.380 -10.705 1.00 97.31 210 GLU A N 1
ATOM 1642 C CA . GLU A 1 210 ? 11.975 4.586 -10.249 1.00 97.31 210 GLU A CA 1
ATOM 1643 C C . GLU A 1 210 ? 10.981 5.690 -9.872 1.00 97.31 210 GLU A C 1
ATOM 1645 O O . GLU A 1 210 ? 11.116 6.301 -8.815 1.00 97.31 210 GLU A O 1
ATOM 1650 N N . CYS A 1 211 ? 9.925 5.889 -10.668 1.00 95.62 211 CYS A N 1
ATOM 1651 C CA . CYS A 1 211 ? 8.874 6.849 -10.328 1.00 95.62 211 CYS A CA 1
ATOM 1652 C C . CYS A 1 211 ? 8.123 6.456 -9.047 1.00 95.62 211 CYS A C 1
ATOM 1654 O O . CYS A 1 211 ? 7.832 7.326 -8.226 1.00 95.62 211 CYS A O 1
ATOM 1656 N N . TYR A 1 212 ? 7.837 5.167 -8.842 1.00 94.62 212 TYR A N 1
ATOM 1657 C CA . TYR A 1 212 ? 7.247 4.683 -7.590 1.00 94.62 212 TYR A CA 1
ATOM 1658 C C . TYR A 1 212 ? 8.164 4.923 -6.395 1.00 94.62 212 TYR A C 1
ATOM 1660 O O . TYR A 1 212 ? 7.718 5.438 -5.371 1.00 94.62 212 TYR A O 1
ATOM 1668 N N . LEU A 1 213 ? 9.451 4.599 -6.539 1.00 96.50 213 LEU A N 1
ATOM 1669 C CA . LEU A 1 213 ? 10.457 4.818 -5.507 1.00 96.50 213 LEU A CA 1
ATOM 1670 C C . LEU A 1 213 ? 10.526 6.293 -5.106 1.00 96.50 213 LEU A C 1
ATOM 1672 O O . LEU A 1 213 ? 10.439 6.596 -3.918 1.00 96.50 213 LEU A O 1
ATOM 1676 N N . ASP A 1 214 ? 10.643 7.197 -6.078 1.00 96.88 214 ASP A N 1
ATOM 1677 C CA . ASP A 1 214 ? 10.722 8.639 -5.829 1.00 96.88 214 ASP A CA 1
ATOM 1678 C C . ASP A 1 214 ? 9.448 9.154 -5.146 1.00 96.88 214 ASP A C 1
ATOM 1680 O O . ASP A 1 214 ? 9.513 9.914 -4.176 1.00 96.88 214 ASP A O 1
ATOM 1684 N N . THR A 1 215 ? 8.283 8.699 -5.615 1.00 94.19 215 THR A N 1
ATOM 1685 C CA . THR A 1 215 ? 6.978 9.111 -5.079 1.00 94.19 215 THR A CA 1
ATOM 1686 C C . THR A 1 215 ? 6.781 8.617 -3.644 1.00 94.19 215 THR A C 1
ATOM 1688 O O . THR A 1 215 ? 6.336 9.381 -2.787 1.00 94.19 215 THR A O 1
ATOM 1691 N N . LEU A 1 216 ? 7.156 7.370 -3.338 1.00 94.12 216 LEU A N 1
ATOM 1692 C CA . LEU A 1 216 ? 7.102 6.823 -1.979 1.00 94.12 216 LEU A CA 1
ATOM 1693 C C . LEU A 1 216 ? 8.146 7.467 -1.060 1.00 94.12 216 LEU A C 1
ATOM 1695 O O . LEU A 1 216 ? 7.848 7.798 0.086 1.00 94.12 216 LEU A O 1
ATOM 1699 N N . ALA A 1 217 ? 9.367 7.695 -1.541 1.00 94.81 217 ALA A N 1
ATOM 1700 C CA . ALA A 1 217 ? 10.413 8.352 -0.760 1.00 94.81 217 ALA A CA 1
ATOM 1701 C C . ALA A 1 217 ? 10.027 9.794 -0.391 1.00 94.81 217 ALA A C 1
ATOM 1703 O O . ALA A 1 217 ? 10.221 10.207 0.759 1.00 94.81 217 ALA A O 1
ATOM 1704 N N . GLY A 1 218 ? 9.416 10.524 -1.327 1.00 91.88 218 GLY A N 1
ATOM 1705 C CA . GLY A 1 218 ? 8.939 11.893 -1.132 1.00 91.88 218 GLY A CA 1
ATOM 1706 C C . GLY A 1 218 ? 7.647 12.020 -0.319 1.00 91.88 218 GLY A C 1
ATOM 1707 O O . GLY A 1 218 ? 7.318 13.122 0.117 1.00 91.88 218 GLY A O 1
ATOM 1708 N N . SER A 1 219 ? 6.911 10.930 -0.076 1.00 87.75 219 SER A N 1
ATOM 1709 C CA . SER A 1 219 ? 5.599 11.007 0.572 1.00 87.75 219 SER A CA 1
ATOM 1710 C C . SER A 1 219 ? 5.692 11.368 2.055 1.00 87.75 219 SER A C 1
ATOM 1712 O O . SER A 1 219 ? 6.491 10.789 2.800 1.00 87.75 219 SER A O 1
ATOM 1714 N N . ALA A 1 220 ? 4.800 12.234 2.531 1.00 85.31 220 ALA A N 1
ATOM 1715 C CA . ALA A 1 220 ? 4.589 12.403 3.963 1.00 85.31 220 ALA A CA 1
ATOM 1716 C C . ALA A 1 220 ? 3.979 11.130 4.575 1.00 85.31 220 ALA A C 1
ATOM 1718 O O . ALA A 1 220 ? 3.151 10.444 3.963 1.00 85.31 220 ALA A O 1
ATOM 1719 N N . ASN A 1 221 ? 4.354 10.831 5.818 1.00 82.12 221 ASN A N 1
ATOM 1720 C CA . ASN A 1 221 ? 3.784 9.690 6.535 1.00 82.12 221 ASN A CA 1
ATOM 1721 C C . ASN A 1 221 ? 2.343 9.948 6.998 1.00 82.12 221 ASN A C 1
ATOM 1723 O O . ASN A 1 221 ? 1.624 8.996 7.276 1.00 82.12 221 ASN A O 1
ATOM 1727 N N . THR A 1 222 ? 1.919 11.214 7.017 1.00 77.50 222 THR A N 1
ATOM 1728 C CA . THR A 1 222 ? 0.672 11.667 7.631 1.00 77.50 222 THR A CA 1
ATOM 1729 C C . THR A 1 222 ? -0.576 11.111 6.949 1.00 77.50 222 THR A C 1
ATOM 1731 O O . THR A 1 222 ? -0.651 10.949 5.721 1.00 77.50 222 THR A O 1
ATOM 1734 N N . LEU A 1 223 ? -1.591 10.857 7.769 1.00 69.62 223 LEU A N 1
ATOM 1735 C CA . LEU A 1 223 ? -2.916 10.384 7.362 1.00 69.62 223 LEU A CA 1
ATOM 1736 C C . LEU A 1 223 ? -3.730 11.409 6.553 1.00 69.62 223 LEU A C 1
ATOM 1738 O O . LEU A 1 223 ? -4.653 11.033 5.840 1.00 69.62 223 LEU A O 1
ATOM 1742 N N . GLU A 1 224 ? -3.353 12.688 6.606 1.00 64.75 224 GLU A N 1
ATOM 1743 C CA . GLU A 1 224 ? -3.994 13.803 5.879 1.00 64.75 224 GLU A CA 1
ATOM 1744 C C . GLU A 1 224 ? -3.979 13.636 4.351 1.00 64.75 224 GLU A C 1
ATOM 1746 O O . GLU A 1 224 ? -4.691 14.323 3.627 1.00 64.75 224 GLU A O 1
ATOM 1751 N N . THR A 1 225 ? -3.177 12.698 3.854 1.00 57.84 225 THR A N 1
ATOM 1752 C CA . THR A 1 225 ? -3.054 12.378 2.427 1.00 57.84 225 THR A CA 1
ATOM 1753 C C . THR A 1 225 ? -4.034 11.297 1.952 1.00 57.84 225 THR A C 1
ATOM 1755 O O . THR A 1 225 ? -4.051 10.977 0.765 1.00 57.84 225 THR A O 1
ATOM 1758 N N . VAL A 1 226 ? -4.865 10.732 2.839 1.00 60.97 226 VAL A N 1
ATOM 1759 C CA . VAL A 1 226 ? -5.879 9.733 2.464 1.00 60.97 226 VAL A CA 1
ATOM 1760 C C . VAL A 1 226 ? -7.160 10.430 2.017 1.00 60.97 226 VAL A C 1
ATOM 1762 O O . VAL A 1 226 ? -7.895 10.998 2.824 1.00 60.97 226 VAL A O 1
ATOM 1765 N N . GLN A 1 227 ? -7.459 10.370 0.720 1.00 58.28 227 GLN A N 1
ATOM 1766 C CA . GLN A 1 227 ? -8.687 10.952 0.179 1.00 58.28 227 GLN A CA 1
ATOM 1767 C C . GLN A 1 227 ? -9.938 10.220 0.688 1.00 58.28 227 GLN A C 1
ATOM 1769 O O . GLN A 1 227 ? -10.064 9.003 0.547 1.00 58.28 227 GLN A O 1
ATOM 1774 N N . GLY A 1 228 ? -10.895 10.983 1.227 1.00 60.25 228 GLY A N 1
ATOM 1775 C CA . GLY A 1 228 ? -12.238 10.495 1.567 1.00 60.25 228 GLY A CA 1
ATOM 1776 C C . GLY A 1 228 ? -12.321 9.603 2.807 1.00 60.25 228 GLY A C 1
ATOM 1777 O O . GLY A 1 228 ? -13.384 9.045 3.077 1.00 60.25 228 GLY A O 1
ATOM 1778 N N . LEU A 1 229 ? -11.232 9.463 3.566 1.00 66.19 229 LEU A N 1
ATOM 1779 C CA . LEU A 1 229 ? -11.251 8.751 4.835 1.00 66.19 229 LEU A CA 1
ATOM 1780 C C . LEU A 1 229 ? -11.651 9.712 5.955 1.00 66.19 229 LEU A C 1
ATOM 1782 O O . LEU A 1 229 ? -10.969 10.702 6.206 1.00 66.19 229 LEU A O 1
ATOM 1786 N N . PHE A 1 230 ? -12.729 9.378 6.660 1.00 75.44 230 PHE A N 1
ATOM 1787 C CA . PHE A 1 230 ? -13.162 10.076 7.867 1.00 75.44 230 PHE A CA 1
ATOM 1788 C C . PHE A 1 230 ? -12.934 9.156 9.077 1.00 75.44 230 PHE A C 1
ATOM 1790 O O . PHE A 1 230 ? -13.776 8.308 9.382 1.00 75.44 230 PHE A O 1
ATOM 1797 N N . PRO A 1 231 ? -11.782 9.279 9.768 1.00 71.19 231 PRO A N 1
ATOM 1798 C CA . PRO A 1 231 ? -11.421 8.478 10.940 1.00 71.19 231 PRO A CA 1
ATOM 1799 C C . PRO A 1 231 ? -12.510 8.352 12.005 1.00 71.19 231 PRO A C 1
ATOM 1801 O O . PRO A 1 231 ? -12.678 7.284 12.593 1.00 71.19 231 PRO A O 1
ATOM 1804 N N . GLU A 1 232 ? -13.272 9.421 12.237 1.00 75.81 232 GLU A N 1
ATOM 1805 C CA . GLU A 1 232 ? -14.390 9.413 13.180 1.00 75.81 232 GLU A CA 1
ATOM 1806 C C . GLU A 1 232 ? -15.535 8.500 12.740 1.00 75.81 232 GLU A C 1
ATOM 1808 O O . GLU A 1 232 ? -16.097 7.785 13.572 1.00 75.81 232 GLU A O 1
ATOM 1813 N N . ASP A 1 233 ? -15.861 8.480 11.449 1.00 80.81 233 ASP A N 1
ATOM 1814 C CA . ASP A 1 233 ? -16.923 7.628 10.918 1.00 80.81 233 ASP A CA 1
ATOM 1815 C C . ASP A 1 233 ? -16.518 6.158 10.993 1.00 80.81 233 ASP A C 1
ATOM 1817 O O . ASP A 1 233 ? -17.297 5.325 11.460 1.00 80.81 233 ASP A O 1
ATOM 1821 N N . LEU A 1 234 ? -15.270 5.843 10.630 1.00 76.69 234 LEU A N 1
ATOM 1822 C CA . LEU A 1 234 ? -14.732 4.487 10.752 1.00 76.69 234 LEU A CA 1
ATOM 1823 C C . LEU A 1 234 ? -14.683 4.023 12.210 1.00 76.69 234 LEU A C 1
ATOM 1825 O O . LEU A 1 234 ? -15.056 2.883 12.496 1.00 76.69 234 LEU A O 1
ATOM 1829 N N . TRP A 1 235 ? -14.279 4.898 13.134 1.00 80.44 235 TRP A N 1
ATOM 1830 C CA . TRP A 1 235 ? -14.313 4.617 14.569 1.00 80.44 235 TRP A CA 1
ATOM 1831 C C . TRP A 1 235 ? -15.733 4.284 15.039 1.00 80.44 235 TRP A C 1
ATOM 1833 O O . TRP A 1 235 ? -15.940 3.230 15.637 1.00 80.44 235 TRP A O 1
ATOM 1843 N N . ARG A 1 236 ? -16.719 5.137 14.719 1.00 81.75 236 ARG A N 1
ATOM 1844 C CA . ARG A 1 236 ? -18.132 4.935 15.094 1.00 81.75 236 ARG A CA 1
ATOM 1845 C C . ARG A 1 236 ? -18.728 3.665 14.496 1.00 81.75 236 ARG A C 1
ATOM 1847 O O . ARG A 1 236 ? -19.617 3.069 15.097 1.00 81.75 236 ARG A O 1
ATOM 1854 N N . GLN A 1 237 ? -18.303 3.287 13.295 1.00 81.25 237 GLN A N 1
ATOM 1855 C CA . GLN A 1 237 ? -18.738 2.057 12.644 1.00 81.25 237 GLN A CA 1
ATOM 1856 C C . GLN A 1 237 ? -18.195 0.825 13.374 1.00 81.25 237 GLN A C 1
ATOM 1858 O O . GLN A 1 237 ? -18.971 -0.045 13.758 1.00 81.25 237 GLN A O 1
ATOM 1863 N N . HIS A 1 238 ? -16.886 0.777 13.635 1.00 79.00 238 HIS A N 1
ATOM 1864 C CA . HIS A 1 238 ? -16.260 -0.383 14.274 1.00 79.00 238 HIS A CA 1
ATOM 1865 C C . HIS A 1 238 ? -16.601 -0.494 15.765 1.00 79.00 238 HIS A C 1
ATOM 1867 O O . HIS A 1 238 ? -16.720 -1.603 16.275 1.00 79.00 238 HIS A O 1
ATOM 1873 N N . SER A 1 239 ? -16.840 0.623 16.461 1.00 78.38 239 SER A N 1
ATOM 1874 C CA . SER A 1 239 ? -17.236 0.600 17.873 1.00 78.38 239 SER A CA 1
ATOM 1875 C C . SER A 1 239 ? -18.602 -0.038 18.118 1.00 78.38 239 SER A C 1
ATOM 1877 O O . SER A 1 239 ? -18.900 -0.383 19.251 1.00 78.38 239 SER A O 1
ATOM 1879 N N . LYS A 1 240 ? -19.446 -0.169 17.086 1.00 82.00 240 LYS A N 1
ATOM 1880 C CA . LYS A 1 240 ? -20.738 -0.871 17.173 1.00 82.00 240 LYS A CA 1
ATOM 1881 C C . LYS A 1 240 ? -20.602 -2.393 17.087 1.00 82.00 240 LYS A C 1
ATOM 1883 O O . LYS A 1 240 ? -21.590 -3.085 17.301 1.00 82.00 240 LYS A O 1
ATOM 1888 N N . LEU A 1 241 ? -19.423 -2.895 16.712 1.00 74.81 241 LEU A N 1
ATOM 1889 C CA . LEU A 1 241 ? -19.149 -4.328 16.592 1.00 74.81 241 LEU A CA 1
ATOM 1890 C C . LEU A 1 241 ? -18.631 -4.957 17.894 1.00 74.81 241 LEU A C 1
ATOM 1892 O O . LEU A 1 241 ? -18.575 -6.182 17.973 1.00 74.81 241 LEU A O 1
ATOM 1896 N N . ALA A 1 242 ? -18.217 -4.135 18.864 1.00 67.94 242 ALA A N 1
ATOM 1897 C CA . ALA A 1 242 ? -17.734 -4.549 20.183 1.00 67.94 242 ALA A CA 1
ATOM 1898 C C . ALA A 1 242 ? -18.853 -4.485 21.226 1.00 67.94 242 ALA A C 1
ATOM 1900 O O . ALA A 1 242 ? -18.838 -5.346 22.133 1.00 67.94 242 ALA A O 1
#